Protein AF-A0A955NL96-F1 (afdb_monomer)

Mean predicted aligned error: 12.74 Å

Secondary structure (DSSP, 8-state):
------------------------------------BTTTB---SBTTBSS---------SS---EEEEEE-TTSSEEEEEESSSS-EEEEEETTTTEEEEEEE--TT---EEEEEE-TTS-EEEEEESSSS-EEEEEETTTTEEEEEEEPPTT---EEEEEE-TTSSEEEEEE-SSS--EEEEET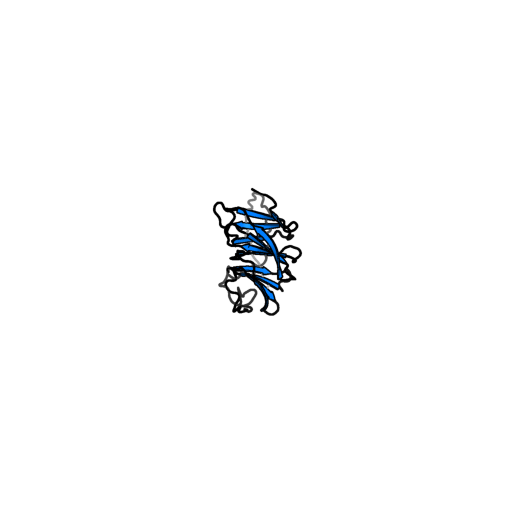TTTEES---

pLDDT: mean 81.43, std 24.71, range [27.77, 98.88]

Radius of gyration: 29.72 Å; Cα contacts (8 Å, |Δi|>4): 397; chains: 1; bounding box: 55×59×107 Å

Sequence (195 aa):
MKRSKEPLNCLLAIKVAVLITLSFHINLAWGQGGNIAGYDFVGTTSYPNDGLVNAGKIELEQDILIACGFTNRAGTLAWYGTNTSPGRIIKVDLSNLQKVETLVLEEGDDFLSAAVIDGDERYGYFGTKTEPGKIIKIDLETMKRVGEITLPEGEGNLETAIVNPNGTTAYFGTYSAPAHIVEIDLMSFSRTRGL

Solvent-accessible surface area (backbone atoms only — not comparable to full-atom values): 11757 Å² total; per-residue (Å²): 134,90,87,87,86,86,88,85,88,82,92,83,86,91,83,88,89,82,91,82,82,90,77,83,82,75,80,76,73,84,61,81,80,70,84,50,78,64,75,85,45,85,62,47,82,53,79,97,51,15,76,80,74,87,90,74,83,70,85,57,94,83,67,58,55,71,59,24,51,47,60,50,96,84,62,45,39,36,42,34,24,12,52,33,84,47,9,35,42,37,35,31,36,57,86,77,56,41,79,74,52,71,37,74,52,56,88,87,48,26,27,21,33,14,34,42,60,38,59,83,68,52,39,36,40,34,20,14,54,33,83,42,11,35,40,40,30,28,34,63,86,79,60,39,84,76,50,72,48,76,46,58,84,64,47,14,25,18,65,37,48,51,56,46,98,74,22,48,38,36,39,34,33,30,69,37,86,70,63,50,76,47,48,30,33,59,82,81,67,41,72,74,65,89,130

Structure (mmCIF, N/CA/C/O backbone):
data_AF-A0A955NL96-F1
#
_entry.id   AF-A0A955NL96-F1
#
loop_
_atom_site.group_PDB
_atom_site.id
_atom_site.type_symbol
_atom_site.label_atom_id
_atom_site.label_alt_id
_atom_site.label_comp_id
_atom_site.label_asym_id
_atom_site.label_entity_id
_atom_site.label_seq_id
_atom_site.pdbx_PDB_ins_code
_atom_site.Cartn_x
_atom_site.Cartn_y
_atom_site.Cartn_z
_atom_site.occupancy
_atom_site.B_iso_or_equiv
_atom_site.auth_seq_id
_atom_site.auth_comp_id
_atom_site.auth_asym_id
_atom_site.auth_atom_id
_atom_site.pdbx_PDB_model_num
ATOM 1 N N . MET A 1 1 ? -11.139 -44.175 -91.483 1.00 39.50 1 MET A N 1
ATOM 2 C CA . MET A 1 1 ? -9.785 -44.229 -90.874 1.00 39.50 1 MET A CA 1
ATOM 3 C C . MET A 1 1 ? -9.408 -42.824 -90.403 1.00 39.50 1 MET A C 1
ATOM 5 O O . MET A 1 1 ? -9.861 -41.882 -91.036 1.00 39.50 1 MET A O 1
ATOM 9 N N . LYS A 1 2 ? -8.592 -42.699 -89.341 1.00 37.72 2 LYS A N 1
ATOM 10 C CA . LYS A 1 2 ? -8.340 -41.492 -88.507 1.00 37.72 2 LYS A CA 1
ATOM 11 C C . LYS A 1 2 ? -9.469 -41.112 -87.528 1.00 37.72 2 LYS A C 1
ATOM 13 O O . LYS A 1 2 ? -10.627 -41.460 -87.726 1.00 37.72 2 LYS A O 1
ATOM 18 N N . ARG A 1 3 ? -9.040 -40.529 -86.398 1.00 33.50 3 ARG A N 1
ATOM 19 C CA . ARG A 1 3 ? -9.757 -40.356 -85.120 1.00 33.50 3 ARG A CA 1
ATOM 20 C C . ARG A 1 3 ? -10.310 -38.935 -84.962 1.00 33.50 3 ARG A C 1
ATOM 22 O O . ARG A 1 3 ? -9.609 -37.992 -85.309 1.00 33.50 3 ARG A O 1
ATOM 29 N N . SER A 1 4 ? -11.397 -38.809 -84.204 1.00 39.12 4 SER A N 1
ATOM 30 C CA . SER A 1 4 ? -11.536 -37.765 -83.179 1.00 39.12 4 SER A CA 1
ATOM 31 C C . SER A 1 4 ? -12.242 -38.350 -81.949 1.00 39.12 4 SER A C 1
ATOM 33 O O . SER A 1 4 ? -13.434 -38.642 -81.985 1.00 39.12 4 SER A O 1
ATOM 35 N N . LYS A 1 5 ? -11.477 -38.562 -80.875 1.00 41.16 5 LYS A N 1
ATOM 36 C CA . LYS A 1 5 ? -11.980 -38.593 -79.492 1.00 41.16 5 LYS A CA 1
ATOM 37 C C . LYS A 1 5 ? -11.754 -37.162 -78.919 1.00 41.16 5 LYS A C 1
ATOM 39 O O . LYS A 1 5 ? -10.957 -36.446 -79.517 1.00 41.16 5 LYS A O 1
ATOM 44 N N . GLU A 1 6 ? -12.369 -36.647 -77.853 1.00 44.62 6 GLU A N 1
ATOM 45 C CA . GLU A 1 6 ? -12.886 -37.248 -76.607 1.00 44.62 6 GLU A CA 1
ATOM 46 C C . GLU A 1 6 ? -14.164 -36.543 -76.073 1.00 44.62 6 GLU A C 1
ATOM 48 O O . GLU A 1 6 ? -14.558 -35.515 -76.623 1.00 44.62 6 GLU A O 1
ATOM 53 N N . PRO A 1 7 ? -14.850 -37.112 -75.055 1.00 52.19 7 PRO A N 1
ATOM 54 C CA . PRO A 1 7 ? -16.143 -36.636 -74.543 1.00 52.19 7 PRO A CA 1
ATOM 55 C C . PRO A 1 7 ? -16.027 -35.859 -73.214 1.00 52.19 7 PRO A C 1
ATOM 57 O O . PRO A 1 7 ? -14.971 -35.874 -72.592 1.00 52.19 7 PRO A O 1
ATOM 60 N N . LEU A 1 8 ? -17.153 -35.346 -72.688 1.00 35.34 8 LEU A N 1
ATOM 61 C CA . LEU A 1 8 ? -17.449 -35.490 -71.251 1.00 35.34 8 LEU A CA 1
ATOM 62 C C . LEU A 1 8 ? -18.965 -35.483 -70.934 1.00 35.34 8 LEU A C 1
ATOM 64 O O . LEU A 1 8 ? -19.666 -34.490 -71.099 1.00 35.34 8 LEU A O 1
ATOM 68 N N . ASN A 1 9 ? -19.433 -36.638 -70.461 1.00 38.59 9 ASN A N 1
ATOM 69 C CA . ASN A 1 9 ? -20.698 -36.901 -69.752 1.00 38.59 9 ASN A CA 1
ATOM 70 C C . ASN A 1 9 ? -20.628 -36.336 -68.303 1.00 38.59 9 ASN A C 1
ATOM 72 O O . ASN A 1 9 ? -19.520 -36.116 -67.826 1.00 38.59 9 ASN A O 1
ATOM 76 N N . CYS A 1 10 ? -21.680 -36.167 -67.483 1.00 28.77 10 CYS A N 1
ATOM 77 C CA . CYS A 1 10 ? -23.154 -36.194 -67.613 1.00 28.77 10 CYS A CA 1
ATOM 78 C C . CYS A 1 10 ? -23.776 -35.568 -66.321 1.00 28.77 10 CYS A C 1
ATOM 80 O O . CYS A 1 10 ? -23.063 -35.297 -65.357 1.00 28.77 10 CYS A O 1
ATOM 82 N N . LEU A 1 11 ? -25.098 -35.349 -66.306 1.00 33.06 11 LEU A N 1
ATOM 83 C CA . LEU A 1 11 ? -25.955 -34.863 -65.204 1.00 33.06 11 LEU A CA 1
ATOM 84 C C . LEU A 1 11 ? -25.785 -35.559 -63.831 1.00 33.06 11 LEU A C 1
ATOM 86 O O . LEU A 1 11 ? -25.773 -36.784 -63.774 1.00 33.06 11 LEU A O 1
ATOM 90 N N . LEU A 1 12 ? -25.906 -34.771 -62.745 1.00 29.17 12 LEU A N 1
ATOM 91 C CA . LEU A 1 12 ? -26.879 -34.933 -61.630 1.00 29.17 12 LEU A CA 1
ATOM 92 C C . LEU A 1 12 ? -26.772 -33.684 -60.708 1.00 29.17 12 LEU A C 1
ATOM 94 O O . LEU A 1 12 ? -25.713 -33.450 -60.144 1.00 29.17 12 LEU A O 1
ATOM 98 N N . ALA A 1 13 ? -27.685 -32.708 -60.642 1.00 30.59 13 ALA A N 1
ATOM 99 C CA . ALA A 1 13 ? -29.134 -32.680 -60.387 1.00 30.59 13 ALA A CA 1
ATOM 100 C C . ALA A 1 13 ? -29.543 -32.755 -58.889 1.00 30.59 13 ALA A C 1
ATOM 102 O O . ALA A 1 13 ? -29.251 -33.723 -58.200 1.00 30.59 13 ALA A O 1
ATOM 103 N N . ILE A 1 14 ? -30.331 -31.747 -58.469 1.00 31.05 14 ILE A N 1
ATOM 104 C CA . ILE A 1 14 ? -31.176 -31.644 -57.253 1.00 31.05 14 ILE A CA 1
ATOM 105 C C . ILE A 1 14 ? -30.484 -31.317 -55.907 1.00 31.05 14 ILE A C 1
ATOM 107 O O . ILE A 1 14 ? -29.958 -32.185 -55.216 1.00 31.05 14 ILE A O 1
ATOM 111 N N . LYS A 1 15 ? -30.698 -30.079 -55.427 1.00 29.81 15 LYS A N 1
ATOM 112 C CA . LYS A 1 15 ? -30.982 -29.793 -54.006 1.00 29.81 15 LYS A CA 1
ATOM 113 C C . LYS A 1 15 ? -32.166 -28.828 -53.897 1.00 29.81 15 LYS A C 1
ATOM 115 O O . LYS A 1 15 ? -32.203 -27.808 -54.576 1.00 29.81 15 LYS A O 1
ATOM 120 N N . VAL A 1 16 ? -33.137 -29.189 -53.059 1.00 27.77 16 VAL A N 1
ATOM 121 C CA . VAL A 1 16 ? -34.347 -28.403 -52.771 1.00 27.77 16 VAL A CA 1
ATOM 122 C C . VAL A 1 16 ? -34.010 -27.278 -51.793 1.00 27.77 16 VAL A C 1
ATOM 124 O O . VAL A 1 16 ? -33.319 -27.513 -50.804 1.00 27.77 16 VAL A O 1
ATOM 127 N N . ALA A 1 17 ? -34.508 -26.068 -52.053 1.00 30.19 17 ALA A N 1
ATOM 128 C CA . ALA A 1 17 ? -34.384 -24.940 -51.136 1.00 30.19 17 ALA A CA 1
ATOM 129 C C . ALA A 1 17 ? -35.555 -24.921 -50.139 1.00 30.19 17 ALA A C 1
ATOM 131 O O . ALA A 1 17 ? -36.716 -24.930 -50.543 1.00 30.19 17 ALA A O 1
ATOM 132 N N . VAL A 1 18 ? -35.243 -24.838 -48.845 1.00 30.92 18 VAL A N 1
ATOM 133 C CA . VAL A 1 18 ? -36.192 -24.484 -47.780 1.00 30.92 18 VAL A CA 1
ATOM 134 C C . VAL A 1 18 ? -35.674 -23.205 -47.131 1.00 30.92 18 VAL A C 1
ATOM 136 O O . VAL A 1 18 ? -34.516 -23.144 -46.726 1.00 30.92 18 VAL A O 1
ATOM 139 N N . LEU A 1 19 ? -36.517 -22.174 -47.083 1.00 33.72 19 LEU A N 1
ATOM 140 C CA . LEU A 1 19 ? -36.145 -20.816 -46.691 1.00 33.72 19 LEU A CA 1
ATOM 141 C C . LEU A 1 19 ? -36.981 -20.381 -45.481 1.00 33.72 19 LEU A C 1
ATOM 143 O O . LEU A 1 19 ? -38.135 -19.996 -45.656 1.00 33.72 19 LEU A O 1
ATOM 147 N N . ILE A 1 20 ? -36.421 -20.432 -44.265 1.00 32.28 20 ILE A N 1
ATOM 148 C CA . ILE A 1 20 ? -37.090 -19.938 -43.047 1.00 32.28 20 ILE A CA 1
ATOM 149 C C . ILE A 1 20 ? -36.115 -19.122 -42.169 1.00 32.28 20 ILE A C 1
ATOM 151 O O . ILE A 1 20 ? -35.234 -19.663 -41.514 1.00 32.28 20 ILE A O 1
ATOM 155 N N . THR A 1 21 ? -36.359 -17.804 -42.188 1.00 34.53 21 THR A N 1
ATOM 156 C CA . THR A 1 21 ? -36.106 -16.746 -41.177 1.00 34.53 21 THR A CA 1
ATOM 157 C C . THR A 1 21 ? -34.700 -16.403 -40.653 1.00 34.53 21 THR A C 1
ATOM 159 O O . THR A 1 21 ? -34.012 -17.212 -40.048 1.00 34.53 21 THR A O 1
ATOM 162 N N . LEU A 1 22 ? -34.407 -15.096 -40.775 1.00 36.12 22 LEU A N 1
ATOM 163 C CA . LEU A 1 22 ? -33.564 -14.210 -39.951 1.00 36.12 22 LEU A CA 1
ATOM 164 C C . LEU A 1 22 ? -32.470 -14.848 -39.075 1.00 36.12 22 LEU A C 1
ATOM 166 O O . LEU A 1 22 ? -32.739 -15.391 -38.006 1.00 36.12 22 LEU A O 1
ATOM 170 N N . SER A 1 23 ? -31.214 -14.568 -39.426 1.00 36.59 23 SER A N 1
ATOM 171 C CA . SER A 1 23 ? -30.071 -14.699 -38.518 1.00 36.59 23 SER A CA 1
ATOM 172 C C . SER A 1 23 ? -29.502 -13.323 -38.172 1.00 36.59 23 SER A C 1
ATOM 174 O O . SER A 1 23 ? -29.094 -12.563 -39.056 1.00 36.59 23 SER A O 1
ATOM 176 N N . PHE A 1 24 ? -29.434 -13.019 -36.872 1.00 31.17 24 PHE A N 1
ATOM 177 C CA . PHE A 1 24 ? -28.559 -11.967 -36.354 1.00 31.17 24 PHE A CA 1
ATOM 178 C C . PHE A 1 24 ? -27.131 -12.240 -36.840 1.00 31.17 24 PHE A C 1
ATOM 180 O O . PHE A 1 24 ? -26.603 -13.330 -36.625 1.00 31.17 24 PHE A O 1
ATOM 187 N N . HIS A 1 25 ? -26.495 -11.254 -37.471 1.00 31.94 25 HIS A N 1
ATOM 188 C CA . HIS A 1 25 ? -25.082 -11.355 -37.825 1.00 31.94 25 HIS A CA 1
ATOM 189 C C . HIS A 1 25 ? -24.226 -11.079 -36.586 1.00 31.94 25 HIS A C 1
ATOM 191 O O . HIS A 1 25 ? -23.713 -9.976 -36.401 1.00 31.94 25 HIS A O 1
ATOM 197 N N . ILE A 1 26 ? -24.036 -12.100 -35.748 1.00 39.62 26 ILE A N 1
ATOM 198 C CA . ILE A 1 26 ? -22.813 -12.165 -34.951 1.00 39.62 26 ILE A CA 1
ATOM 199 C C . ILE A 1 26 ? -21.702 -12.505 -35.943 1.00 39.62 26 ILE A C 1
ATOM 201 O O . ILE A 1 26 ? -21.554 -13.654 -36.357 1.00 39.62 26 ILE A O 1
ATOM 205 N N . ASN A 1 27 ? -20.930 -11.491 -36.335 1.00 32.22 27 ASN A N 1
ATOM 206 C CA . ASN A 1 27 ? -19.651 -11.696 -37.005 1.00 32.22 27 ASN A CA 1
ATOM 207 C C . ASN A 1 27 ? -18.665 -12.300 -35.997 1.00 32.22 27 ASN A C 1
ATOM 209 O O . ASN A 1 27 ? -17.792 -11.613 -35.469 1.00 32.22 27 ASN A O 1
ATOM 213 N N . LEU A 1 28 ? -18.795 -13.606 -35.751 1.00 34.03 28 LEU A N 1
ATOM 214 C CA . LEU A 1 28 ? -17.665 -14.420 -35.332 1.00 34.03 28 LEU A CA 1
ATOM 215 C C . LEU A 1 28 ? -16.683 -14.405 -36.499 1.00 34.03 28 LEU A C 1
ATOM 217 O O . LEU A 1 28 ? -16.795 -15.178 -37.452 1.00 34.03 28 LEU A O 1
ATOM 221 N N . ALA A 1 29 ? -15.752 -13.456 -36.443 1.00 35.78 29 ALA A N 1
ATOM 222 C CA . ALA A 1 29 ? -14.599 -13.461 -37.310 1.00 35.78 29 ALA A CA 1
ATOM 223 C C . ALA A 1 29 ? -13.860 -14.779 -37.061 1.00 35.78 29 ALA A C 1
ATOM 225 O O . ALA A 1 29 ? -13.263 -14.967 -36.002 1.00 35.78 29 ALA A O 1
ATOM 226 N N . TRP A 1 30 ? -13.882 -15.674 -38.050 1.00 36.09 30 TRP A N 1
ATOM 227 C CA . TRP A 1 30 ? -12.990 -16.830 -38.115 1.00 36.09 30 TRP A CA 1
ATOM 228 C C . TRP A 1 30 ? -11.568 -16.349 -38.439 1.00 36.09 30 TRP A C 1
ATOM 230 O O . TRP A 1 30 ? -10.975 -16.703 -39.458 1.00 36.09 30 TRP A O 1
ATOM 240 N N . GLY A 1 31 ? -11.025 -15.502 -37.562 1.00 42.69 31 GLY A N 1
ATOM 241 C CA . GLY A 1 31 ? -9.589 -15.382 -37.412 1.00 42.69 31 GLY A CA 1
ATOM 242 C C . GLY A 1 31 ? -9.057 -16.756 -37.026 1.00 42.69 31 GLY A C 1
ATOM 243 O O . GLY A 1 31 ? -9.689 -17.474 -36.250 1.00 42.69 31 GLY A O 1
ATOM 244 N N . GLN A 1 32 ? -7.922 -17.137 -37.607 1.00 44.47 32 GLN A N 1
ATOM 245 C CA . GLN A 1 32 ? -7.197 -18.334 -37.192 1.00 44.47 32 GLN A CA 1
ATOM 246 C C . GLN A 1 32 ? -7.033 -18.280 -35.670 1.00 44.47 32 GLN A C 1
ATOM 248 O O . GLN A 1 32 ? -6.452 -17.320 -35.161 1.00 44.47 32 GLN A O 1
ATOM 253 N N . GLY A 1 33 ? -7.582 -19.268 -34.958 1.00 44.94 33 GLY A N 1
ATOM 254 C CA . GLY A 1 33 ? -7.430 -19.366 -33.513 1.00 44.94 33 GLY A CA 1
ATOM 255 C C . GLY A 1 33 ? -5.951 -19.521 -33.197 1.00 44.94 33 GLY A C 1
ATOM 256 O O . GLY A 1 33 ? -5.386 -20.589 -33.413 1.00 44.94 33 GLY A O 1
ATOM 257 N N . GLY A 1 34 ? -5.309 -18.439 -32.756 1.00 51.88 34 GLY A N 1
ATOM 258 C CA . GLY A 1 34 ? -3.948 -18.509 -32.248 1.00 51.88 34 GLY A CA 1
ATOM 259 C C . GLY A 1 34 ? -3.952 -19.406 -31.018 1.00 51.88 34 GLY A C 1
ATOM 260 O O . GLY A 1 34 ? -4.779 -19.197 -30.134 1.00 51.88 34 GLY A O 1
ATOM 261 N N . ASN A 1 35 ? -3.064 -20.402 -30.992 1.00 54.19 35 ASN A N 1
ATOM 262 C CA . ASN A 1 35 ? -3.001 -21.390 -29.915 1.00 54.19 35 ASN A CA 1
ATOM 263 C C . ASN A 1 35 ? -2.975 -20.690 -28.548 1.00 54.19 35 ASN A C 1
ATOM 265 O O . ASN A 1 35 ? -2.055 -19.917 -28.267 1.00 54.19 35 ASN A O 1
ATOM 269 N N . ILE A 1 36 ? -3.960 -20.972 -27.696 1.00 58.66 36 ILE A N 1
ATOM 270 C CA . ILE A 1 36 ? -3.984 -20.452 -26.329 1.00 58.66 36 ILE A CA 1
ATOM 271 C C . ILE A 1 36 ? -3.240 -21.457 -25.450 1.00 58.66 36 ILE A C 1
ATOM 273 O O . ILE A 1 36 ? -3.688 -22.592 -25.258 1.00 58.66 36 ILE A O 1
ATOM 277 N N . ALA A 1 37 ? -2.087 -21.048 -24.915 1.00 53.44 37 ALA A N 1
ATOM 278 C CA . ALA A 1 37 ? -1.308 -21.875 -23.999 1.00 53.44 37 ALA A CA 1
ATOM 279 C C . ALA A 1 37 ? -2.171 -22.289 -22.790 1.00 53.44 37 ALA A C 1
ATOM 281 O O . ALA A 1 37 ? -2.757 -21.442 -22.119 1.00 53.44 37 ALA A O 1
ATOM 282 N N . GLY A 1 38 ? -2.263 -23.597 -22.528 1.00 54.25 38 GLY A N 1
ATOM 283 C CA . GLY A 1 38 ? -3.097 -24.162 -21.463 1.00 54.25 38 GLY A CA 1
ATOM 284 C C . GLY A 1 38 ? -4.540 -24.515 -21.853 1.00 54.25 38 GLY A C 1
ATOM 285 O O . GLY A 1 38 ? -5.206 -25.163 -21.050 1.00 54.25 38 GLY A O 1
ATOM 286 N N . TYR A 1 39 ? -5.020 -24.154 -23.052 1.00 51.41 39 TYR A N 1
ATOM 287 C CA . TYR A 1 39 ? -6.327 -24.600 -23.567 1.00 51.41 39 TYR A CA 1
ATOM 288 C C . TYR A 1 39 ? -6.184 -25.791 -24.528 1.00 51.41 39 TYR A C 1
ATOM 290 O O . TYR A 1 39 ? -6.743 -26.854 -24.269 1.00 51.41 39 TYR A O 1
ATOM 298 N N . ASP A 1 40 ? -5.381 -25.645 -25.590 1.00 51.25 40 ASP A N 1
ATOM 299 C CA . ASP A 1 40 ? -5.234 -26.673 -26.640 1.00 51.25 40 ASP A CA 1
ATOM 300 C C . ASP A 1 40 ? -4.027 -27.610 -26.434 1.00 51.25 40 ASP A C 1
ATOM 302 O O . ASP A 1 40 ? -3.990 -28.718 -26.969 1.00 51.25 40 ASP A O 1
ATOM 306 N N . PHE A 1 41 ? -3.030 -27.178 -25.656 1.00 58.78 41 PHE A N 1
ATOM 307 C CA . PHE A 1 41 ? -1.816 -27.938 -25.332 1.00 58.78 41 PHE A CA 1
ATOM 308 C C . PHE A 1 41 ? -1.371 -27.678 -23.889 1.00 58.78 41 PHE A C 1
ATOM 310 O O . PHE A 1 41 ? -1.586 -26.592 -23.341 1.00 58.78 41 PHE A O 1
ATOM 317 N N . VAL A 1 42 ? -0.672 -28.657 -23.300 1.00 59.25 42 VAL A N 1
ATOM 318 C CA . VAL A 1 42 ? 0.103 -28.458 -22.064 1.00 59.25 42 VAL A CA 1
ATOM 319 C C . VAL A 1 42 ? 1.120 -27.341 -22.313 1.00 59.25 42 VAL A C 1
ATOM 321 O O . VAL A 1 42 ? 1.903 -27.425 -23.259 1.00 59.25 42 VAL A O 1
ATOM 324 N N . GLY A 1 43 ? 1.086 -26.291 -21.487 1.00 55.22 43 GLY A N 1
ATOM 325 C CA . GLY A 1 43 ? 1.986 -25.145 -21.621 1.00 55.22 43 GLY A CA 1
ATOM 326 C C . GLY A 1 43 ? 3.460 -25.555 -21.541 1.00 55.22 43 GLY A C 1
ATOM 327 O O . GLY A 1 43 ? 3.829 -26.408 -20.733 1.00 55.22 43 GLY A O 1
ATOM 328 N N . THR A 1 44 ? 4.294 -24.955 -22.389 1.00 58.06 44 THR A N 1
ATOM 329 C CA . THR A 1 44 ? 5.757 -25.129 -22.388 1.00 58.06 44 THR A CA 1
ATOM 330 C C . THR A 1 44 ? 6.429 -23.883 -21.817 1.00 58.06 44 THR A C 1
ATOM 332 O O . THR A 1 44 ? 5.733 -22.939 -21.464 1.00 58.06 44 THR A O 1
ATOM 335 N N . THR A 1 45 ? 7.765 -23.870 -21.770 1.00 56.81 45 THR A N 1
ATOM 336 C CA . THR A 1 45 ? 8.567 -22.693 -21.418 1.00 56.81 45 THR A CA 1
ATOM 337 C C . THR A 1 45 ? 9.326 -22.070 -22.637 1.00 56.81 45 THR A C 1
ATOM 339 O O . THR A 1 45 ? 10.537 -22.281 -22.755 1.00 56.81 45 THR A O 1
ATOM 342 N N . SER A 1 46 ? 8.665 -21.348 -23.585 1.00 55.34 46 SER A N 1
ATOM 343 C CA . SER A 1 46 ? 9.260 -20.297 -24.482 1.00 55.34 46 SER A CA 1
ATOM 344 C C . SER A 1 46 ? 8.313 -19.132 -24.963 1.00 55.34 46 SER A C 1
ATOM 346 O O . SER A 1 46 ? 7.476 -19.328 -25.845 1.00 55.34 46 SER A O 1
ATOM 348 N N . TYR A 1 47 ? 8.465 -17.889 -24.467 1.00 52.16 47 TYR A N 1
ATOM 349 C CA . TYR A 1 47 ? 7.483 -16.761 -24.505 1.00 52.16 47 TYR A CA 1
ATOM 350 C C . TYR A 1 47 ? 7.070 -16.200 -25.884 1.00 52.16 47 TYR A C 1
ATOM 352 O O . TYR A 1 47 ? 7.904 -16.140 -26.788 1.00 52.16 47 TYR A O 1
ATOM 360 N N . PRO A 1 48 ? 5.807 -15.722 -26.073 1.00 52.62 48 PRO A N 1
ATOM 361 C CA . PRO A 1 48 ? 4.612 -15.784 -25.197 1.00 52.62 48 PRO A CA 1
ATOM 362 C C . PRO A 1 48 ? 3.993 -17.183 -25.051 1.00 52.62 48 PRO A C 1
ATOM 364 O O . PRO A 1 48 ? 2.965 -17.350 -24.403 1.00 52.62 48 PRO A O 1
ATOM 367 N N . ASN A 1 49 ? 4.654 -18.203 -25.592 1.00 54.53 49 ASN A N 1
ATOM 368 C CA . ASN A 1 49 ? 4.346 -19.610 -25.370 1.00 54.53 49 ASN A CA 1
ATOM 369 C C . ASN A 1 49 ? 5.230 -20.184 -24.222 1.00 54.53 49 ASN A C 1
ATOM 371 O O . ASN A 1 49 ? 5.739 -21.293 -24.335 1.00 54.53 49 ASN A O 1
ATOM 375 N N . ASP A 1 50 ? 5.467 -19.401 -23.147 1.00 54.97 50 ASP A N 1
ATOM 376 C CA . ASP A 1 50 ? 6.327 -19.752 -21.977 1.00 54.97 50 ASP A CA 1
ATOM 377 C C . ASP A 1 50 ? 5.576 -20.215 -20.740 1.00 54.97 50 ASP A C 1
ATOM 379 O O . ASP A 1 50 ? 6.162 -20.692 -19.766 1.00 54.97 50 ASP A O 1
ATOM 383 N N . GLY A 1 51 ? 4.284 -19.920 -20.709 1.00 62.06 51 GLY A N 1
ATOM 384 C CA . GLY A 1 51 ? 3.681 -19.652 -19.420 1.00 62.06 51 GLY A CA 1
ATOM 385 C C . GLY A 1 51 ? 4.533 -18.628 -18.660 1.00 62.06 51 GLY A C 1
ATOM 386 O O . GLY A 1 51 ? 4.784 -17.525 -19.149 1.00 62.06 51 GLY A O 1
ATOM 387 N N . LEU A 1 52 ? 4.981 -19.013 -17.469 1.00 67.75 52 LEU A N 1
ATOM 388 C CA . LEU A 1 52 ? 5.670 -18.142 -16.530 1.00 67.75 52 LEU A CA 1
ATOM 389 C C . LEU A 1 52 ? 7.135 -18.565 -16.352 1.00 67.75 52 LEU A C 1
ATOM 391 O O . LEU A 1 52 ? 7.424 -19.536 -15.652 1.00 67.75 52 LEU A O 1
ATOM 395 N N . VAL A 1 53 ? 8.063 -17.793 -16.920 1.00 68.75 53 VAL A N 1
ATOM 396 C CA . VAL A 1 53 ? 9.497 -17.896 -16.600 1.00 68.75 53 VAL A CA 1
ATOM 397 C C . VAL A 1 53 ? 9.860 -17.059 -15.387 1.00 68.75 53 VAL A C 1
ATOM 399 O O . VAL A 1 53 ? 9.379 -15.941 -15.207 1.00 68.75 53 VAL A O 1
ATOM 402 N N . ASN A 1 54 ? 10.778 -17.579 -14.572 1.00 75.06 54 ASN A N 1
ATOM 403 C CA . ASN A 1 54 ? 11.437 -16.779 -13.551 1.00 75.06 54 ASN A CA 1
ATOM 404 C C . ASN A 1 54 ? 12.436 -15.831 -14.237 1.00 75.06 54 ASN A C 1
ATOM 406 O O . ASN A 1 54 ? 13.527 -16.244 -14.622 1.00 75.06 54 ASN A O 1
ATOM 410 N N . ALA A 1 55 ? 12.038 -14.569 -14.402 1.00 81.31 55 ALA A N 1
ATOM 411 C CA . ALA A 1 55 ? 12.857 -13.521 -15.014 1.00 81.31 55 ALA A CA 1
ATOM 412 C C . ALA A 1 55 ? 13.928 -12.935 -14.066 1.00 81.31 55 ALA A C 1
ATOM 414 O O . ALA A 1 55 ? 14.704 -12.072 -14.473 1.00 81.31 55 ALA A O 1
ATOM 415 N N . GLY A 1 56 ? 13.970 -13.380 -12.808 1.00 85.62 56 GLY A N 1
ATOM 416 C CA . GLY A 1 56 ? 14.859 -12.877 -11.767 1.00 85.62 56 GLY A CA 1
ATOM 417 C C . GLY A 1 56 ? 14.193 -12.872 -10.390 1.00 85.62 56 GLY A C 1
ATOM 418 O O . GLY A 1 56 ? 12.975 -12.999 -10.256 1.00 85.62 56 GLY A O 1
ATOM 419 N N . LYS A 1 57 ? 15.008 -12.699 -9.348 1.00 90.06 57 LYS A N 1
ATOM 420 C CA . LYS A 1 57 ? 14.557 -12.459 -7.973 1.00 90.06 57 LYS A CA 1
ATOM 421 C C . LYS A 1 57 ? 15.518 -11.517 -7.254 1.00 90.06 57 LYS A C 1
ATOM 423 O O . LYS A 1 57 ? 16.707 -11.496 -7.562 1.00 90.06 57 LYS A O 1
ATOM 428 N N . ILE A 1 58 ? 14.998 -10.817 -6.254 1.00 92.94 58 ILE A N 1
ATOM 429 C CA . ILE A 1 58 ? 15.768 -10.152 -5.202 1.00 92.94 58 ILE A CA 1
ATOM 430 C C . ILE A 1 58 ? 15.515 -10.898 -3.887 1.00 92.94 58 ILE A C 1
ATOM 432 O O . ILE A 1 58 ? 14.396 -11.343 -3.634 1.00 92.94 58 ILE A O 1
ATOM 436 N N . GLU A 1 59 ? 16.544 -11.053 -3.056 1.00 92.00 59 GLU A N 1
ATOM 437 C CA . GLU A 1 59 ? 16.402 -11.563 -1.690 1.00 92.00 59 GLU A CA 1
ATOM 438 C C . GLU A 1 59 ? 16.476 -10.392 -0.708 1.00 92.00 59 GLU A C 1
ATOM 440 O O . GLU A 1 59 ? 17.396 -9.578 -0.761 1.00 92.00 59 GLU A O 1
ATOM 445 N N . LEU A 1 60 ? 15.475 -10.284 0.166 1.00 90.88 60 LEU A N 1
ATOM 446 C CA . LEU A 1 60 ? 15.352 -9.204 1.140 1.00 90.88 60 LEU A CA 1
ATOM 447 C C . LEU A 1 60 ? 15.579 -9.757 2.546 1.00 90.88 60 LEU A C 1
ATOM 449 O O . LEU A 1 60 ? 14.632 -10.106 3.244 1.00 90.88 60 LEU A O 1
ATOM 453 N N . GLU A 1 61 ? 16.845 -9.844 2.957 1.00 82.88 61 GLU A N 1
ATOM 454 C CA . GLU A 1 61 ? 17.264 -10.510 4.204 1.00 82.88 61 GLU A CA 1
ATOM 455 C C . GLU A 1 61 ? 16.509 -10.035 5.456 1.00 82.88 61 GLU A C 1
ATOM 457 O O . GLU A 1 61 ? 16.244 -10.819 6.364 1.00 82.88 61 GLU A O 1
ATOM 462 N N . GLN A 1 62 ? 16.174 -8.743 5.510 1.00 81.31 62 GLN A N 1
ATOM 463 C CA . GLN A 1 62 ? 15.527 -8.120 6.664 1.00 81.31 62 GLN A CA 1
ATOM 464 C C . GLN A 1 62 ? 14.043 -7.819 6.432 1.00 81.31 62 GLN A C 1
ATOM 466 O O . GLN A 1 62 ? 13.309 -7.672 7.408 1.00 81.31 62 GLN A O 1
ATOM 471 N N . ASP A 1 63 ? 13.589 -7.667 5.186 1.00 87.06 63 ASP A N 1
ATOM 472 C CA . ASP A 1 63 ? 12.221 -7.250 4.849 1.00 87.06 63 ASP A CA 1
ATOM 473 C C . ASP A 1 63 ? 11.336 -8.478 4.575 1.00 87.06 63 ASP A C 1
ATOM 475 O O . ASP A 1 63 ? 11.028 -8.830 3.437 1.00 87.06 63 ASP A O 1
ATOM 479 N N . ILE A 1 64 ? 10.968 -9.167 5.656 1.00 90.25 64 ILE A N 1
ATOM 480 C CA . ILE A 1 64 ? 10.190 -10.410 5.611 1.00 90.25 64 ILE A CA 1
ATOM 481 C C . ILE A 1 64 ? 8.684 -10.171 5.410 1.00 90.25 64 ILE A C 1
ATOM 483 O O . ILE A 1 64 ? 8.166 -9.093 5.691 1.00 90.25 64 ILE A O 1
ATOM 487 N N . LEU A 1 65 ? 7.971 -11.229 5.005 1.00 94.88 65 LEU A N 1
ATOM 488 C CA . LEU A 1 65 ? 6.502 -11.283 4.942 1.00 94.88 65 LEU A CA 1
ATOM 489 C C . LEU A 1 65 ? 5.862 -10.213 4.035 1.00 94.88 65 LEU A C 1
ATOM 491 O O . LEU A 1 65 ? 4.845 -9.625 4.394 1.00 94.88 65 LEU A O 1
ATOM 495 N N . ILE A 1 66 ? 6.426 -9.973 2.846 1.00 96.19 66 ILE A N 1
ATOM 496 C CA . ILE A 1 66 ? 5.760 -9.188 1.792 1.00 96.19 66 ILE A CA 1
ATOM 497 C C . ILE A 1 66 ? 4.373 -9.783 1.510 1.00 96.19 66 ILE A C 1
ATOM 499 O O . ILE A 1 66 ? 4.263 -10.978 1.235 1.00 96.19 66 ILE A O 1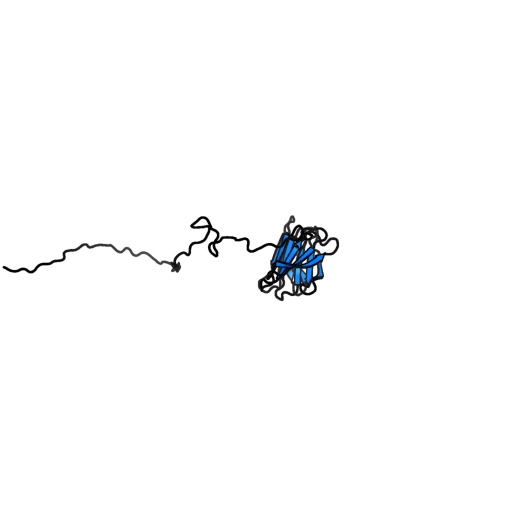
ATOM 503 N N . ALA A 1 67 ? 3.336 -8.949 1.570 1.00 97.44 67 ALA A N 1
ATOM 504 C CA . ALA A 1 67 ? 1.942 -9.377 1.438 1.00 97.44 67 ALA A CA 1
ATOM 505 C C . ALA A 1 67 ? 1.152 -8.587 0.384 1.00 97.44 67 ALA A C 1
ATOM 507 O O . ALA A 1 67 ? 0.278 -9.149 -0.270 1.00 97.44 67 ALA A O 1
ATOM 508 N N . CYS A 1 68 ? 1.479 -7.312 0.175 1.00 98.25 68 CYS A N 1
ATOM 509 C CA . CYS A 1 68 ? 0.823 -6.451 -0.808 1.00 98.25 68 CYS A CA 1
ATOM 510 C C . CYS A 1 68 ? 1.839 -5.573 -1.543 1.00 98.25 68 CYS A C 1
ATOM 512 O O . CYS A 1 68 ? 2.982 -5.431 -1.106 1.00 98.25 68 CYS A O 1
ATOM 514 N N . GLY A 1 69 ? 1.432 -4.968 -2.657 1.00 98.12 69 GLY A N 1
ATOM 515 C CA . GLY A 1 69 ? 2.248 -3.984 -3.358 1.00 98.12 69 GLY A CA 1
ATOM 516 C C . GLY A 1 69 ? 1.651 -3.524 -4.682 1.00 98.12 69 GLY A C 1
ATOM 517 O O . GLY A 1 69 ? 0.678 -4.095 -5.171 1.00 98.12 69 GLY A O 1
ATOM 518 N N . PHE A 1 70 ? 2.257 -2.491 -5.255 1.00 98.56 70 PHE A N 1
ATOM 519 C CA . PHE A 1 70 ? 1.911 -1.922 -6.559 1.00 98.56 70 PHE A CA 1
ATOM 520 C C . PHE A 1 70 ? 3.170 -1.431 -7.281 1.00 98.56 70 PHE A C 1
ATOM 522 O O . PHE A 1 70 ? 4.220 -1.233 -6.664 1.00 98.56 70 PHE A O 1
ATOM 529 N N . THR A 1 71 ? 3.054 -1.193 -8.586 1.00 98.38 71 THR A N 1
ATOM 530 C CA . THR A 1 71 ? 4.076 -0.508 -9.389 1.00 98.38 71 THR A CA 1
ATOM 531 C C . THR A 1 71 ? 3.609 0.887 -9.787 1.00 98.38 71 THR A C 1
ATOM 533 O O . THR A 1 71 ? 2.412 1.171 -9.782 1.00 98.38 71 THR A O 1
ATOM 536 N N . ASN A 1 72 ? 4.541 1.741 -10.209 1.00 97.44 72 ASN A N 1
ATOM 537 C CA . ASN A 1 72 ? 4.179 2.886 -11.046 1.00 97.44 72 ASN A CA 1
ATOM 538 C C . ASN A 1 72 ? 3.746 2.420 -12.455 1.00 97.44 72 ASN A C 1
ATOM 540 O O . ASN A 1 72 ? 4.002 1.285 -12.870 1.00 97.44 72 ASN A O 1
ATOM 544 N N . ARG A 1 73 ? 3.124 3.317 -13.221 1.00 95.94 73 ARG A N 1
ATOM 545 C CA . ARG A 1 73 ? 2.634 3.131 -14.599 1.00 95.94 73 ARG A CA 1
ATOM 546 C C . ARG A 1 73 ? 3.747 2.845 -15.599 1.00 95.94 73 ARG A C 1
ATOM 548 O O . ARG A 1 73 ? 3.498 2.210 -16.618 1.00 95.94 73 ARG A O 1
ATOM 555 N N . ALA A 1 74 ? 4.968 3.293 -15.310 1.00 96.50 74 ALA A N 1
ATOM 556 C CA . ALA A 1 74 ? 6.152 2.944 -16.091 1.00 96.50 74 ALA A CA 1
ATOM 557 C C . ALA A 1 74 ? 6.649 1.506 -15.833 1.00 96.50 74 ALA A C 1
ATOM 559 O O . ALA A 1 74 ? 7.455 1.005 -16.614 1.00 96.50 74 ALA A O 1
ATOM 560 N N . GLY A 1 75 ? 6.206 0.849 -14.753 1.00 95.50 75 GLY A N 1
ATOM 561 C CA . GLY A 1 75 ? 6.675 -0.482 -14.354 1.00 95.50 75 GLY A CA 1
ATOM 562 C C . GLY A 1 75 ? 8.146 -0.522 -13.923 1.00 95.50 75 GLY A C 1
ATOM 563 O O . GLY A 1 75 ? 8.761 -1.583 -13.953 1.00 95.50 75 GLY A O 1
ATOM 564 N N . THR A 1 76 ? 8.727 0.624 -13.557 1.00 97.00 76 THR A N 1
ATOM 565 C CA . THR A 1 76 ? 10.148 0.764 -13.192 1.00 97.00 76 THR A CA 1
ATOM 566 C C . THR A 1 76 ? 10.383 0.774 -11.687 1.00 97.00 76 THR A C 1
ATOM 568 O O . THR A 1 76 ? 11.472 0.426 -11.241 1.00 97.00 76 THR A O 1
ATOM 571 N N . LEU A 1 77 ? 9.373 1.147 -10.902 1.00 98.12 77 LEU A N 1
ATOM 572 C CA . LEU A 1 77 ? 9.415 1.154 -9.444 1.00 98.12 77 LEU A CA 1
ATOM 573 C C . LEU A 1 77 ? 8.249 0.342 -8.890 1.00 98.12 77 LEU A C 1
ATOM 575 O O . LEU A 1 77 ? 7.134 0.413 -9.413 1.00 98.12 77 LEU A O 1
ATOM 579 N N . ALA A 1 78 ? 8.510 -0.382 -7.806 1.00 98.25 78 ALA A N 1
ATOM 580 C CA . ALA A 1 78 ? 7.500 -1.061 -7.008 1.00 98.25 78 ALA A CA 1
ATOM 581 C C . ALA A 1 78 ? 7.592 -0.663 -5.536 1.00 98.25 78 ALA A C 1
ATOM 583 O O . ALA A 1 78 ? 8.684 -0.423 -5.015 1.00 98.25 78 ALA A O 1
ATOM 584 N N . TRP A 1 79 ? 6.444 -0.668 -4.865 1.00 98.69 79 TRP A N 1
ATOM 585 C CA . TRP A 1 79 ? 6.334 -0.518 -3.420 1.00 98.69 79 TRP A CA 1
ATOM 586 C C . TRP A 1 79 ? 5.606 -1.729 -2.852 1.00 98.69 79 TRP A C 1
ATOM 588 O O . TRP A 1 79 ? 4.511 -2.057 -3.305 1.00 98.69 79 TRP A O 1
ATOM 598 N N . TYR A 1 80 ? 6.212 -2.379 -1.861 1.00 98.56 80 TYR A N 1
ATOM 599 C CA . TYR A 1 80 ? 5.693 -3.590 -1.228 1.00 98.56 80 TYR A CA 1
ATOM 600 C C . TYR A 1 80 ? 5.459 -3.375 0.264 1.00 98.56 80 TYR A C 1
ATOM 602 O O . TYR A 1 80 ? 6.356 -2.904 0.959 1.00 98.56 80 TYR A O 1
ATOM 610 N N . GLY A 1 81 ? 4.278 -3.745 0.756 1.00 98.44 81 GLY A N 1
ATOM 611 C CA . GLY A 1 81 ? 3.927 -3.724 2.174 1.00 98.44 81 GLY A CA 1
ATOM 612 C C . GLY A 1 81 ? 4.187 -5.073 2.848 1.00 98.44 81 GLY A C 1
ATOM 613 O O . GLY A 1 81 ? 3.899 -6.128 2.270 1.00 98.44 81 GLY A O 1
ATOM 614 N N . THR A 1 82 ? 4.716 -5.049 4.073 1.00 98.50 82 THR A N 1
ATOM 615 C CA . THR A 1 82 ? 4.965 -6.254 4.878 1.00 98.50 82 THR A CA 1
ATOM 616 C C . THR A 1 82 ? 3.865 -6.528 5.901 1.00 98.50 82 THR A C 1
ATOM 618 O O . THR A 1 82 ? 3.392 -5.638 6.614 1.00 98.50 82 THR A O 1
ATOM 621 N N . ASN A 1 83 ? 3.532 -7.807 6.051 1.00 97.31 83 ASN A N 1
ATOM 622 C CA . ASN A 1 83 ? 2.689 -8.330 7.114 1.00 97.31 83 ASN A CA 1
ATOM 623 C C . ASN A 1 83 ? 3.516 -8.526 8.403 1.00 97.31 83 ASN A C 1
ATOM 625 O O . ASN A 1 83 ? 3.779 -9.645 8.843 1.00 97.31 83 ASN A O 1
ATOM 629 N N . THR A 1 84 ? 3.997 -7.415 8.963 1.00 97.81 84 THR A N 1
ATOM 630 C CA . THR A 1 84 ? 4.800 -7.352 10.198 1.00 97.81 84 THR A CA 1
ATOM 631 C C . THR A 1 84 ? 4.221 -6.326 11.172 1.00 97.81 84 THR A C 1
ATOM 633 O O . THR A 1 84 ? 3.371 -5.529 10.786 1.00 97.81 84 THR A O 1
ATOM 636 N N . SER A 1 85 ? 4.698 -6.322 12.420 1.00 96.81 85 SER A N 1
ATOM 637 C CA . SER A 1 85 ? 4.393 -5.281 13.409 1.00 96.81 85 SER A CA 1
ATOM 638 C C . SER A 1 85 ? 5.696 -4.665 13.947 1.00 96.81 85 SER A C 1
ATOM 640 O O . SER A 1 85 ? 6.502 -5.403 14.525 1.00 96.81 85 SER A O 1
ATOM 642 N N . PRO A 1 86 ? 5.958 -3.358 13.730 1.00 96.94 86 PRO A N 1
ATOM 643 C CA . PRO A 1 86 ? 5.269 -2.464 12.791 1.00 96.94 86 PRO A CA 1
ATOM 644 C C . PRO A 1 86 ? 5.284 -2.958 11.337 1.00 96.94 86 PRO A C 1
ATOM 646 O O . PRO A 1 86 ? 6.147 -3.751 10.930 1.00 96.94 86 PRO A O 1
ATOM 649 N N . GLY A 1 87 ? 4.342 -2.471 10.531 1.00 97.88 87 GLY A N 1
ATOM 650 C CA . GLY A 1 87 ? 4.360 -2.638 9.080 1.00 97.88 87 GLY A CA 1
ATOM 651 C C . GLY A 1 87 ? 5.548 -1.912 8.444 1.00 97.88 87 GLY A C 1
ATOM 652 O O . GLY A 1 87 ? 6.113 -0.968 9.005 1.00 97.88 87 GLY A O 1
ATOM 653 N N . ARG A 1 88 ? 5.974 -2.359 7.261 1.00 98.38 88 ARG A N 1
ATOM 654 C CA . ARG A 1 88 ? 7.088 -1.755 6.513 1.00 98.38 88 ARG A CA 1
ATOM 655 C C . ARG A 1 88 ? 6.722 -1.635 5.048 1.00 98.38 88 ARG A C 1
ATOM 657 O O . ARG A 1 88 ? 6.024 -2.494 4.515 1.00 98.38 88 ARG A O 1
ATOM 664 N N . ILE A 1 89 ? 7.225 -0.590 4.400 1.00 98.56 89 ILE A N 1
ATOM 665 C CA . ILE A 1 89 ? 7.035 -0.356 2.970 1.00 98.56 89 ILE A CA 1
ATOM 666 C C . ILE A 1 89 ? 8.401 -0.319 2.294 1.00 98.56 89 ILE A C 1
ATOM 668 O O . ILE A 1 89 ? 9.260 0.496 2.632 1.00 98.56 89 ILE A O 1
ATOM 672 N N . ILE A 1 90 ? 8.601 -1.228 1.349 1.00 98.56 90 ILE A N 1
ATOM 673 C CA . ILE A 1 90 ? 9.866 -1.477 0.660 1.00 98.56 90 ILE A CA 1
ATOM 674 C C . ILE A 1 90 ? 9.759 -0.909 -0.750 1.00 98.56 90 ILE A C 1
ATOM 676 O O . ILE A 1 90 ? 8.887 -1.331 -1.507 1.00 98.56 90 ILE A O 1
ATOM 680 N N . LYS A 1 91 ? 10.657 0.000 -1.123 1.00 98.38 91 LYS A N 1
ATOM 681 C CA . LYS A 1 91 ? 10.756 0.546 -2.481 1.00 98.38 91 LYS A CA 1
ATOM 682 C C . LYS A 1 91 ? 11.819 -0.221 -3.259 1.00 98.38 91 LYS A C 1
ATOM 684 O O . LYS A 1 91 ? 12.947 -0.378 -2.786 1.00 98.38 91 LYS A O 1
ATOM 689 N N . VAL A 1 92 ? 11.464 -0.701 -4.444 1.00 98.31 92 VAL A N 1
ATOM 690 C CA . VAL A 1 92 ? 12.305 -1.557 -5.291 1.00 98.31 92 VAL A CA 1
ATOM 691 C C . VAL A 1 92 ? 12.402 -0.951 -6.686 1.00 98.31 92 VAL A C 1
ATOM 693 O O . VAL A 1 92 ? 11.387 -0.600 -7.285 1.00 98.31 92 VAL A O 1
ATOM 696 N N . ASP A 1 93 ? 13.624 -0.856 -7.201 1.00 97.62 93 ASP A N 1
ATOM 697 C CA . ASP A 1 93 ? 13.909 -0.562 -8.601 1.00 97.62 93 ASP A CA 1
ATOM 698 C C . ASP A 1 93 ? 13.803 -1.865 -9.401 1.00 97.62 93 ASP A C 1
ATOM 700 O O . ASP A 1 93 ? 14.556 -2.821 -9.196 1.00 97.62 93 ASP A O 1
ATOM 704 N N . LEU A 1 94 ? 12.816 -1.920 -10.292 1.00 96.44 94 LEU A N 1
ATOM 705 C CA . LEU A 1 94 ? 12.536 -3.088 -11.120 1.00 96.44 94 LEU A CA 1
ATOM 706 C C . LEU A 1 94 ? 13.456 -3.177 -12.344 1.00 96.44 94 LEU A C 1
ATOM 708 O O . LEU A 1 94 ? 13.554 -4.247 -12.941 1.00 96.44 94 LEU A O 1
ATOM 712 N N . SER A 1 95 ? 14.163 -2.100 -12.709 1.00 93.75 95 SER A N 1
ATOM 713 C CA . SER A 1 95 ? 15.081 -2.097 -13.858 1.00 93.75 95 SER A CA 1
ATOM 714 C C . SER A 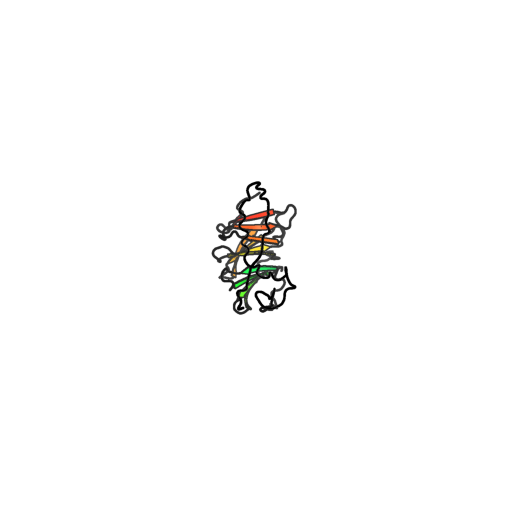1 95 ? 16.348 -2.927 -13.618 1.00 93.75 95 SER A C 1
ATOM 716 O O . SER A 1 95 ? 16.964 -3.414 -14.566 1.00 93.75 95 SER A O 1
ATOM 718 N N . ASN A 1 96 ? 16.722 -3.108 -12.349 1.00 93.69 96 ASN A N 1
ATOM 719 C CA . ASN A 1 96 ? 17.919 -3.825 -11.897 1.00 93.69 96 ASN A CA 1
ATOM 720 C C . ASN A 1 96 ? 17.645 -4.798 -10.727 1.00 93.69 96 ASN A C 1
ATOM 722 O O . ASN A 1 96 ? 18.583 -5.410 -10.210 1.00 93.69 96 ASN A O 1
ATOM 726 N N . LEU A 1 97 ? 16.376 -4.943 -10.318 1.00 95.25 97 LEU A N 1
ATOM 727 C CA . LEU A 1 97 ? 15.927 -5.723 -9.159 1.00 95.25 97 LEU A CA 1
ATOM 728 C C . LEU A 1 97 ? 16.740 -5.413 -7.891 1.00 95.25 97 LEU A C 1
ATOM 730 O O . LEU A 1 97 ? 17.256 -6.323 -7.241 1.00 95.25 97 LEU A O 1
ATOM 734 N N . GLN A 1 98 ? 16.868 -4.129 -7.544 1.00 96.00 98 GLN A N 1
ATOM 735 C CA . GLN A 1 98 ? 17.523 -3.666 -6.316 1.00 96.00 98 GLN A CA 1
ATOM 736 C C . GLN A 1 98 ? 16.529 -3.013 -5.355 1.00 96.00 98 GLN A C 1
ATOM 738 O O . GLN A 1 98 ? 15.632 -2.271 -5.756 1.00 96.00 98 GLN A O 1
ATOM 743 N N . LYS A 1 99 ? 16.715 -3.239 -4.050 1.00 97.31 99 LYS A N 1
ATOM 744 C CA . LYS A 1 99 ?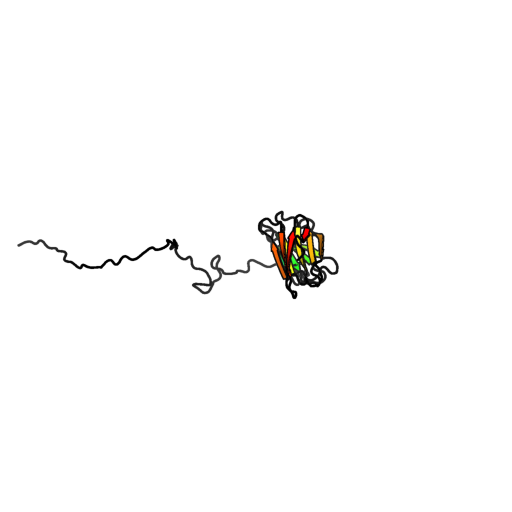 16.012 -2.463 -3.027 1.00 97.31 99 LYS A CA 1
ATOM 745 C C . LYS A 1 99 ? 16.604 -1.056 -2.987 1.00 97.31 99 LYS A C 1
ATOM 747 O O . LYS A 1 99 ? 17.808 -0.906 -2.802 1.00 97.31 99 LYS A O 1
ATOM 752 N N . VAL A 1 100 ? 15.746 -0.048 -3.103 1.00 97.62 100 VAL A N 1
ATOM 753 C CA . VAL A 1 100 ? 16.120 1.366 -2.975 1.00 97.62 100 VAL A CA 1
ATOM 754 C C . VAL A 1 100 ? 16.169 1.751 -1.498 1.00 97.62 100 VAL A C 1
ATOM 756 O O . VAL A 1 100 ? 17.191 2.218 -1.007 1.00 97.62 100 VAL A O 1
ATOM 759 N N . GLU A 1 101 ? 15.071 1.524 -0.775 1.00 97.38 101 GLU A N 1
ATOM 760 C CA . GLU A 1 101 ? 14.905 1.933 0.623 1.00 97.38 101 GLU A CA 1
ATOM 761 C C . GLU A 1 101 ? 13.741 1.180 1.292 1.00 97.38 101 GLU A C 1
ATOM 763 O O . GLU A 1 101 ? 12.884 0.606 0.615 1.00 97.38 101 GLU A O 1
ATOM 768 N N . THR A 1 102 ? 13.704 1.201 2.627 1.00 97.94 102 THR A N 1
ATOM 769 C CA . THR A 1 102 ? 12.579 0.697 3.429 1.00 97.94 102 THR A CA 1
ATOM 770 C C . THR A 1 102 ? 12.119 1.784 4.397 1.00 97.94 102 THR A C 1
ATOM 772 O O . THR A 1 102 ? 12.917 2.264 5.201 1.00 97.94 102 THR A O 1
ATOM 775 N N . LEU A 1 103 ? 10.825 2.099 4.388 1.00 98.31 103 LEU A N 1
ATOM 776 C CA . LEU A 1 103 ? 10.150 2.827 5.461 1.00 98.31 103 LEU A CA 1
ATOM 777 C C . LEU A 1 103 ? 9.640 1.822 6.505 1.00 98.31 103 LEU A C 1
ATOM 779 O O . LEU A 1 103 ? 8.940 0.872 6.156 1.00 98.31 103 LEU A O 1
ATOM 783 N N . VAL A 1 104 ? 9.967 2.036 7.779 1.00 97.94 104 VAL A N 1
ATOM 784 C CA . VAL A 1 104 ? 9.309 1.368 8.916 1.00 97.94 104 VAL A CA 1
ATOM 785 C C . VAL A 1 104 ? 8.191 2.286 9.405 1.00 97.94 104 VAL A C 1
ATOM 787 O O . VAL A 1 104 ? 8.426 3.485 9.559 1.00 97.94 104 VAL A O 1
ATOM 790 N N . LEU A 1 105 ? 6.985 1.751 9.594 1.00 98.12 105 LEU A N 1
ATOM 791 C CA . LEU A 1 105 ? 5.829 2.524 10.051 1.00 98.12 105 LEU A CA 1
ATOM 792 C C . LEU A 1 105 ? 5.808 2.698 11.578 1.00 98.12 105 LEU A C 1
ATOM 794 O O . LEU A 1 105 ? 6.666 2.194 12.304 1.00 98.12 105 LEU A O 1
ATOM 798 N N . GLU A 1 106 ? 4.831 3.471 12.042 1.00 97.31 106 GLU A N 1
ATOM 799 C CA . GLU A 1 106 ? 4.590 3.761 13.455 1.00 97.31 106 GLU A CA 1
ATOM 800 C C . GLU A 1 106 ? 3.979 2.545 14.184 1.00 97.31 106 GLU A C 1
ATOM 802 O O . GLU A 1 106 ? 3.473 1.607 13.567 1.00 97.31 106 GLU A O 1
ATOM 807 N N . GLU A 1 107 ? 4.038 2.538 15.518 1.00 95.81 107 GLU A N 1
ATOM 808 C CA . GLU A 1 107 ? 3.425 1.479 16.330 1.00 95.81 107 GLU A CA 1
ATOM 809 C C . GLU A 1 107 ? 1.903 1.432 16.102 1.00 95.81 107 GLU A C 1
ATOM 811 O O . GLU A 1 107 ? 1.225 2.462 16.129 1.00 95.81 107 GLU A O 1
ATOM 816 N N . GLY A 1 108 ? 1.357 0.238 15.852 1.00 94.75 108 GLY A N 1
ATOM 817 C CA . GLY A 1 108 ? -0.057 0.060 15.520 1.00 94.75 108 GLY A CA 1
ATOM 818 C C . GLY A 1 108 ? -0.402 0.272 14.040 1.00 94.75 108 GLY A C 1
ATOM 819 O O . GLY A 1 108 ? -1.576 0.166 13.681 1.00 94.75 108 GLY A O 1
ATOM 820 N N . ASP A 1 109 ? 0.561 0.589 13.169 1.00 97.44 109 ASP A N 1
ATOM 821 C CA . ASP A 1 109 ? 0.409 0.523 11.705 1.00 97.44 109 ASP A CA 1
ATOM 822 C C . ASP A 1 109 ? 0.893 -0.841 11.197 1.00 97.44 109 ASP A C 1
ATOM 824 O O . ASP A 1 109 ? 1.864 -0.973 10.447 1.00 97.44 109 ASP A O 1
ATOM 828 N N . ASP A 1 110 ? 0.233 -1.883 11.688 1.00 98.19 110 ASP A N 1
ATOM 829 C CA . ASP A 1 110 ? 0.688 -3.258 11.558 1.00 98.19 110 ASP A CA 1
ATOM 830 C C . ASP A 1 110 ? 0.063 -3.982 10.356 1.00 98.19 110 ASP A C 1
ATOM 832 O O . ASP A 1 110 ? -1.010 -3.638 9.856 1.00 98.19 110 ASP A O 1
ATOM 836 N N . PHE A 1 111 ? 0.718 -5.066 9.944 1.00 98.38 111 PHE A N 1
ATOM 837 C CA . PHE A 1 111 ? 0.138 -6.117 9.112 1.00 98.38 111 PHE A CA 1
ATOM 838 C C . PHE A 1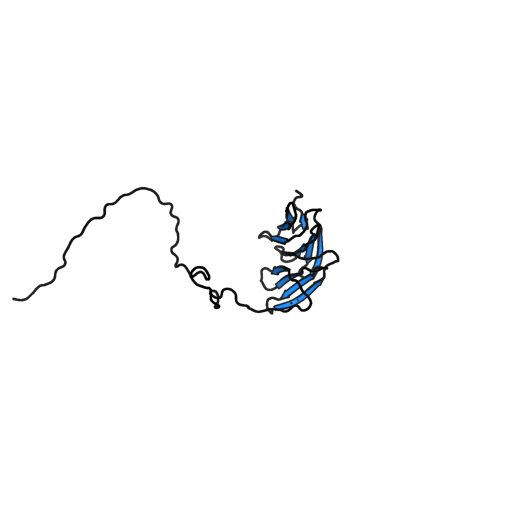 111 ? -0.425 -5.619 7.764 1.00 98.38 111 PHE A C 1
ATOM 840 O O . PHE A 1 111 ? -1.593 -5.848 7.433 1.00 98.38 111 PHE A O 1
ATOM 847 N N . LEU A 1 112 ? 0.397 -4.922 6.970 1.00 98.69 112 LEU A N 1
ATOM 848 C CA . LEU A 1 112 ? -0.032 -4.368 5.679 1.00 98.69 112 LEU A CA 1
ATOM 849 C C . LEU A 1 112 ? -0.479 -5.489 4.732 1.00 98.69 112 LEU A C 1
ATOM 851 O O . LEU A 1 112 ? 0.276 -6.427 4.473 1.00 98.69 112 LEU A O 1
ATOM 855 N N . SER A 1 113 ? -1.702 -5.386 4.217 1.00 98.56 113 SER A N 1
ATOM 856 C CA . SER A 1 113 ? -2.398 -6.467 3.494 1.00 98.56 113 SER A CA 1
ATOM 857 C C . SER A 1 113 ? -3.037 -6.020 2.178 1.00 98.56 113 SER A C 1
ATOM 859 O O . SER A 1 113 ? -3.179 -6.836 1.271 1.00 98.56 113 SER A O 1
ATOM 861 N N . ALA A 1 114 ? -3.308 -4.725 2.006 1.00 98.56 114 ALA A N 1
ATOM 862 C CA . ALA A 1 114 ? -3.767 -4.152 0.743 1.00 98.56 114 ALA A CA 1
ATOM 863 C C . ALA A 1 114 ? -2.953 -2.909 0.366 1.00 98.56 114 ALA A C 1
ATOM 865 O O . ALA A 1 114 ? -2.455 -2.210 1.246 1.00 98.56 114 ALA A O 1
ATOM 866 N N . ALA A 1 115 ? -2.816 -2.612 -0.930 1.00 98.75 115 ALA A N 1
ATOM 867 C CA . ALA A 1 115 ? -2.049 -1.458 -1.400 1.00 98.75 115 ALA A CA 1
ATOM 868 C C . ALA A 1 115 ? -2.557 -0.924 -2.751 1.00 98.75 115 ALA A C 1
ATOM 870 O O . ALA A 1 115 ? -2.813 -1.710 -3.661 1.00 98.75 115 ALA A O 1
ATOM 871 N N . VAL A 1 116 ? -2.651 0.402 -2.897 1.00 98.75 116 VAL A N 1
ATOM 872 C CA . VAL A 1 116 ? -2.935 1.107 -4.166 1.00 98.75 116 VAL A CA 1
ATOM 873 C C . VAL A 1 116 ? -2.136 2.411 -4.282 1.00 98.75 116 VAL A C 1
ATOM 875 O O . VAL A 1 116 ? -1.650 2.945 -3.286 1.00 98.75 116 VAL A O 1
ATOM 878 N N . ILE A 1 117 ? -2.035 2.932 -5.505 1.00 98.69 117 ILE A N 1
ATOM 879 C CA . ILE A 1 117 ? -1.398 4.207 -5.868 1.00 98.69 117 ILE A CA 1
ATOM 880 C C . ILE A 1 117 ? -2.446 5.176 -6.439 1.00 98.69 117 ILE A C 1
ATOM 882 O O . ILE A 1 117 ? -3.432 4.730 -7.031 1.00 98.69 117 ILE A O 1
ATOM 886 N N . ASP A 1 118 ? -2.259 6.485 -6.257 1.00 98.38 118 ASP A N 1
ATOM 887 C CA . ASP A 1 118 ? -3.092 7.505 -6.912 1.00 98.38 118 ASP A CA 1
ATOM 888 C C . ASP A 1 118 ? -2.738 7.738 -8.393 1.00 98.38 118 ASP A C 1
ATOM 890 O O . ASP A 1 118 ? -1.751 7.235 -8.933 1.00 98.38 118 ASP A O 1
ATOM 894 N N . GLY A 1 119 ? -3.589 8.502 -9.084 1.00 97.56 119 GLY A N 1
ATOM 895 C CA . GLY A 1 119 ? -3.470 8.759 -10.525 1.00 97.56 119 GLY A CA 1
ATOM 896 C C . GLY A 1 119 ? -2.280 9.639 -10.916 1.00 97.56 119 GLY A C 1
ATOM 897 O O . GLY A 1 119 ? -1.809 9.546 -12.055 1.00 97.56 119 GLY A O 1
ATOM 898 N N . ASP A 1 120 ? -1.793 10.441 -9.969 1.00 97.44 120 ASP A N 1
ATOM 899 C CA . ASP A 1 120 ? -0.640 11.338 -10.110 1.00 97.44 120 ASP A CA 1
ATOM 900 C C . ASP A 1 120 ? 0.689 10.674 -9.696 1.00 97.44 120 ASP A C 1
ATOM 902 O O . ASP A 1 120 ? 1.752 11.274 -9.850 1.00 97.44 120 ASP A O 1
ATOM 906 N N . GLU A 1 121 ? 0.642 9.436 -9.191 1.00 97.81 121 GLU A N 1
ATOM 907 C CA . GLU A 1 121 ? 1.789 8.657 -8.699 1.00 97.81 121 GLU A CA 1
ATOM 908 C C . GLU A 1 121 ? 2.572 9.345 -7.570 1.00 97.81 121 GLU A C 1
ATOM 910 O O . GLU A 1 121 ? 3.774 9.122 -7.388 1.00 97.81 121 GLU A O 1
ATOM 915 N N . ARG A 1 122 ? 1.886 10.187 -6.790 1.00 98.19 122 ARG A N 1
ATOM 916 C CA . ARG A 1 122 ? 2.472 10.924 -5.667 1.00 98.19 122 ARG A CA 1
ATOM 917 C C . ARG A 1 122 ? 2.360 10.146 -4.368 1.00 98.19 122 ARG A C 1
ATOM 919 O O . ARG A 1 122 ? 3.314 10.145 -3.581 1.00 98.19 122 ARG A O 1
ATOM 926 N N . TYR A 1 123 ? 1.214 9.509 -4.141 1.00 98.81 123 TYR A N 1
ATOM 927 C CA . TYR A 1 123 ? 0.906 8.859 -2.876 1.00 98.81 123 TYR A CA 1
ATOM 928 C C . TYR A 1 123 ? 0.538 7.383 -3.036 1.00 98.81 123 TYR A C 1
ATOM 930 O O . TYR A 1 123 ? -0.211 6.982 -3.928 1.00 98.81 123 TYR A O 1
ATOM 938 N N . GLY A 1 124 ? 1.056 6.577 -2.111 1.00 98.69 124 GLY A N 1
ATOM 939 C CA . GLY A 1 124 ? 0.655 5.189 -1.900 1.00 98.69 124 GLY A CA 1
ATOM 940 C C . GLY A 1 124 ? -0.269 5.076 -0.695 1.00 98.69 124 GLY A C 1
ATOM 941 O O . GLY A 1 124 ? -0.091 5.794 0.290 1.00 98.69 124 GLY A O 1
ATOM 942 N N . TYR A 1 125 ? -1.226 4.158 -0.758 1.00 98.88 125 TYR A N 1
ATOM 943 C CA . TYR A 1 125 ? -2.235 3.941 0.274 1.00 98.88 125 TYR A CA 1
ATOM 944 C C . TYR A 1 125 ? -2.245 2.461 0.648 1.00 98.88 125 TYR A C 1
ATOM 946 O O . TYR A 1 125 ? 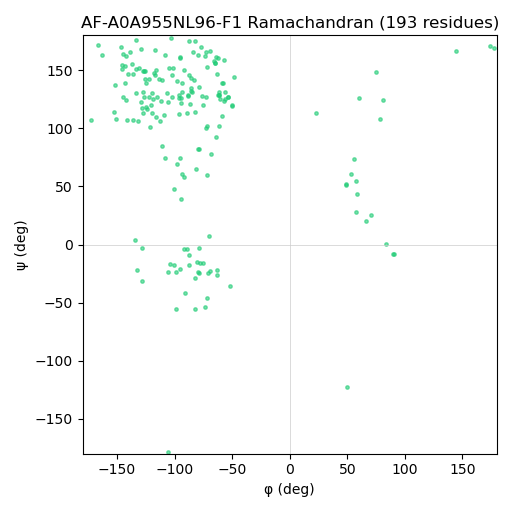-2.525 1.616 -0.202 1.00 98.88 125 TYR A O 1
ATOM 954 N N . PHE A 1 126 ? -1.932 2.152 1.906 1.00 98.88 126 PHE A N 1
ATOM 955 C CA . PHE A 1 126 ? -1.791 0.783 2.406 1.00 98.88 126 PHE A CA 1
ATOM 956 C C . PHE A 1 126 ? -2.857 0.470 3.458 1.00 98.88 126 PHE A C 1
ATOM 958 O O . PHE A 1 126 ? -3.000 1.209 4.428 1.00 98.88 126 PHE A O 1
ATOM 965 N N . GLY A 1 127 ? -3.593 -0.624 3.270 1.00 98.75 127 GLY A N 1
ATOM 966 C CA . GLY A 1 127 ? -4.560 -1.141 4.236 1.00 98.75 127 GLY A CA 1
ATOM 967 C C . GLY A 1 127 ? -3.891 -2.047 5.270 1.00 98.75 127 GLY A C 1
ATOM 968 O O . GLY A 1 127 ? -3.087 -2.911 4.905 1.00 98.75 127 GLY A O 1
ATOM 969 N N . THR A 1 128 ? -4.221 -1.859 6.547 1.00 98.75 128 THR A N 1
ATOM 970 C CA . THR A 1 128 ? -3.734 -2.689 7.660 1.00 98.75 128 THR A CA 1
ATOM 971 C C . THR A 1 128 ? -4.670 -3.859 7.962 1.00 98.75 128 THR A C 1
ATOM 973 O O . THR A 1 128 ? -5.899 -3.767 7.845 1.00 98.75 128 THR A O 1
ATOM 976 N N . LYS A 1 129 ? -4.094 -4.959 8.458 1.00 97.69 129 LYS A N 1
ATOM 977 C CA . LYS A 1 129 ? -4.838 -6.082 9.038 1.00 97.69 129 LYS A CA 1
ATOM 978 C C . LYS A 1 129 ? -5.005 -5.912 10.551 1.00 97.69 129 LYS A C 1
ATOM 980 O O . LYS A 1 129 ? -4.548 -6.728 11.346 1.00 97.69 129 LYS A O 1
ATOM 985 N N . THR A 1 130 ? -5.628 -4.801 10.933 1.00 97.94 130 THR A N 1
ATOM 986 C CA . THR A 1 130 ? -5.933 -4.433 12.325 1.00 97.94 130 THR A CA 1
ATOM 987 C C . THR A 1 130 ? -7.445 -4.338 12.543 1.00 97.94 130 THR A C 1
ATOM 989 O O . THR A 1 130 ? -8.216 -4.318 11.582 1.00 97.94 130 THR A O 1
ATOM 992 N N . GLU A 1 131 ? -7.873 -4.271 13.805 1.00 96.62 131 GLU A N 1
ATOM 993 C CA . GLU A 1 131 ? -9.255 -3.983 14.205 1.00 96.62 131 GLU A CA 1
ATOM 994 C C . GLU A 1 131 ? -9.241 -2.811 15.212 1.00 96.62 131 GLU A C 1
ATOM 996 O O . GLU A 1 131 ? -8.688 -2.977 16.303 1.00 96.62 131 GLU A O 1
ATOM 1001 N N . PRO A 1 132 ? -9.790 -1.630 14.867 1.00 96.88 132 PRO A N 1
ATOM 1002 C CA . PRO A 1 132 ? -10.296 -1.259 13.542 1.00 96.88 132 PRO A CA 1
ATOM 1003 C C . PRO A 1 132 ? -9.197 -1.222 12.466 1.00 96.88 132 PRO A C 1
ATOM 1005 O O . PRO A 1 132 ? -7.997 -1.154 12.759 1.00 96.88 132 PRO A O 1
ATOM 1008 N N . GLY A 1 133 ? -9.607 -1.271 11.199 1.00 98.06 133 GLY A N 1
ATOM 1009 C CA . GLY A 1 133 ? -8.702 -1.159 10.058 1.00 98.06 133 GLY A CA 1
ATOM 1010 C C . GLY A 1 133 ? -8.177 0.268 9.894 1.00 98.06 133 GLY A C 1
ATOM 1011 O O . GLY A 1 133 ? -8.840 1.237 10.269 1.00 98.06 133 GLY A O 1
ATOM 1012 N N . LYS A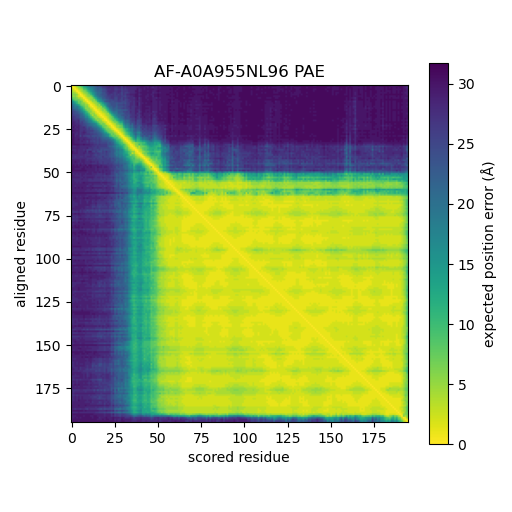 1 134 ? -6.992 0.415 9.306 1.00 98.50 134 LYS A N 1
ATOM 1013 C CA . LYS A 1 134 ? -6.400 1.706 8.949 1.00 98.50 134 LYS A CA 1
ATOM 1014 C C . LYS A 1 134 ? -5.989 1.729 7.485 1.00 98.50 134 LYS A C 1
ATOM 1016 O O . LYS A 1 134 ? -5.567 0.717 6.928 1.00 98.50 134 LYS A O 1
ATOM 1021 N N . ILE A 1 135 ? -6.041 2.914 6.890 1.00 98.75 135 ILE A N 1
ATOM 1022 C CA . ILE A 1 135 ? -5.493 3.206 5.564 1.00 98.75 135 ILE A CA 1
ATOM 1023 C C . ILE A 1 135 ? -4.370 4.223 5.742 1.00 98.75 135 ILE A C 1
ATOM 1025 O O . ILE A 1 135 ? -4.621 5.379 6.082 1.00 98.75 135 ILE A O 1
ATOM 1029 N N . ILE A 1 136 ? -3.132 3.787 5.530 1.00 98.81 136 ILE A N 1
ATOM 1030 C CA . ILE A 1 136 ? -1.920 4.582 5.738 1.00 98.81 136 ILE A CA 1
ATOM 1031 C C . ILE A 1 136 ? -1.507 5.224 4.417 1.00 98.81 136 ILE A C 1
ATOM 1033 O O . ILE A 1 136 ? -1.264 4.520 3.435 1.00 98.81 136 ILE A O 1
ATOM 1037 N N . LYS A 1 137 ? -1.411 6.555 4.390 1.00 98.81 137 LYS A N 1
ATOM 1038 C CA . LYS A 1 137 ? -0.961 7.333 3.230 1.00 98.81 137 LYS A CA 1
ATOM 1039 C C . LYS A 1 137 ? 0.533 7.618 3.339 1.00 98.81 137 LYS A C 1
ATOM 1041 O O . LYS A 1 137 ? 0.989 8.204 4.325 1.00 98.81 137 LYS A O 1
ATOM 1046 N N . ILE A 1 138 ? 1.282 7.266 2.298 1.00 98.75 138 ILE A N 1
ATOM 1047 C CA . ILE A 1 138 ? 2.703 7.594 2.158 1.00 98.75 138 ILE A CA 1
ATOM 1048 C C . ILE A 1 138 ? 2.974 8.466 0.937 1.00 98.75 138 ILE A C 1
ATOM 1050 O O . ILE A 1 138 ? 2.320 8.325 -0.090 1.00 98.75 138 ILE A O 1
ATOM 1054 N N . ASP A 1 139 ? 3.969 9.337 1.042 1.00 98.75 139 ASP A N 1
ATOM 1055 C CA . ASP A 1 139 ? 4.561 10.078 -0.071 1.00 98.75 139 ASP A CA 1
ATOM 1056 C C . ASP A 1 139 ? 5.672 9.231 -0.716 1.00 98.75 139 ASP A C 1
ATOM 1058 O O . ASP A 1 139 ? 6.619 8.820 -0.040 1.00 98.75 139 ASP A O 1
ATOM 1062 N N . LEU A 1 140 ? 5.538 8.930 -2.011 1.00 98.50 140 LEU A N 1
ATOM 1063 C CA . LEU A 1 140 ? 6.370 7.939 -2.716 1.00 98.50 140 LEU A CA 1
ATOM 1064 C C . LEU A 1 140 ? 7.764 8.460 -3.101 1.00 98.50 140 LEU A C 1
ATOM 1066 O O . LEU A 1 140 ? 8.713 7.678 -3.251 1.00 98.50 140 LEU A O 1
ATOM 1070 N N . GLU A 1 141 ? 7.898 9.781 -3.237 1.00 97.56 141 GLU A N 1
ATOM 1071 C CA . GLU A 1 141 ? 9.176 10.449 -3.483 1.00 97.56 141 GLU A CA 1
ATOM 1072 C C . GLU A 1 141 ? 10.029 10.444 -2.213 1.00 97.56 141 GLU A C 1
ATOM 1074 O O . GLU A 1 141 ? 11.160 9.965 -2.237 1.00 97.56 141 GLU A O 1
ATOM 1079 N N . THR A 1 142 ? 9.472 10.942 -1.105 1.00 98.31 142 THR A N 1
ATOM 1080 C CA . THR A 1 142 ? 10.196 11.130 0.161 1.00 98.31 142 THR A CA 1
ATOM 1081 C C . THR A 1 142 ? 10.202 9.901 1.069 1.00 98.31 142 THR A C 1
ATOM 1083 O O . THR A 1 142 ? 10.897 9.926 2.083 1.0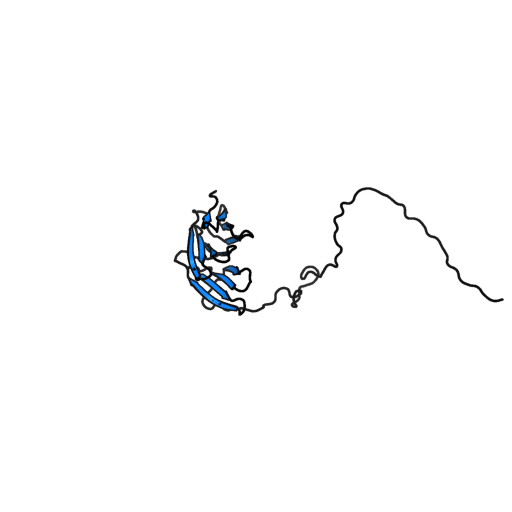0 98.31 142 THR A O 1
ATOM 1086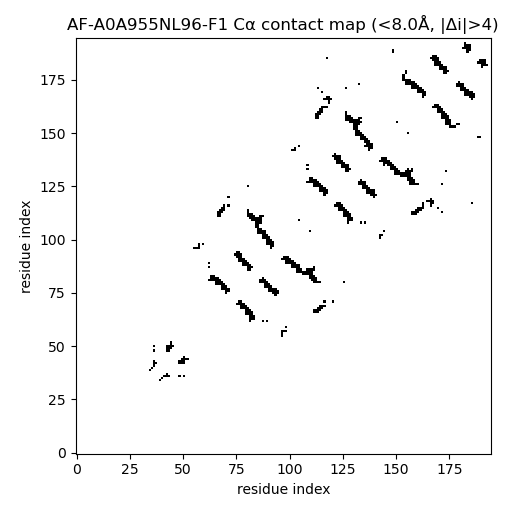 N N . MET A 1 143 ? 9.424 8.864 0.728 1.00 98.44 143 MET A N 1
ATOM 1087 C CA . MET A 1 143 ? 9.207 7.643 1.517 1.00 98.44 143 MET A CA 1
ATOM 1088 C C . MET A 1 143 ? 8.863 7.939 2.978 1.00 98.44 143 MET A C 1
ATOM 1090 O O . MET A 1 143 ? 9.457 7.411 3.918 1.00 98.44 143 MET A O 1
ATOM 1094 N N . LYS A 1 144 ? 7.862 8.804 3.164 1.00 98.56 144 LYS A N 1
ATOM 1095 C CA . LYS A 1 144 ? 7.337 9.194 4.476 1.00 98.56 144 LYS A CA 1
ATOM 1096 C C . LYS A 1 144 ? 5.858 8.887 4.589 1.00 98.56 144 LYS A C 1
ATOM 1098 O O . LYS A 1 144 ? 5.099 9.120 3.653 1.00 98.56 144 LYS A O 1
ATOM 1103 N N . ARG A 1 145 ? 5.448 8.454 5.779 1.00 98.38 145 ARG A N 1
ATOM 1104 C CA . ARG A 1 145 ? 4.057 8.509 6.232 1.00 98.38 145 ARG A CA 1
ATOM 1105 C C . ARG A 1 145 ? 3.606 9.971 6.277 1.00 98.38 145 ARG A C 1
ATOM 1107 O O . ARG A 1 145 ? 4.310 10.810 6.836 1.00 98.38 145 ARG A O 1
ATOM 1114 N N . VAL A 1 146 ? 2.467 10.275 5.660 1.00 98.56 146 VAL A N 1
ATOM 1115 C CA . VAL A 1 146 ? 1.909 11.641 5.577 1.00 98.56 146 VAL A CA 1
ATOM 1116 C C . VAL A 1 146 ? 0.446 11.732 6.018 1.00 98.56 146 VAL A C 1
ATOM 1118 O O . VAL A 1 146 ? -0.103 12.829 6.071 1.00 98.56 146 VAL A O 1
ATOM 1121 N N . GLY A 1 147 ? -0.187 10.609 6.364 1.00 98.06 147 GLY A N 1
ATOM 1122 C CA . GLY A 1 147 ? -1.510 10.592 6.981 1.00 98.06 147 GLY A CA 1
ATOM 1123 C C . GLY A 1 147 ? -2.042 9.181 7.217 1.00 98.06 147 GLY A C 1
ATOM 1124 O O . GLY A 1 147 ? -1.505 8.205 6.697 1.00 98.06 147 GLY A O 1
ATOM 1125 N N . GLU A 1 148 ? -3.135 9.095 7.967 1.00 98.12 148 GLU A N 1
ATOM 1126 C CA . GLU A 1 148 ? -3.927 7.880 8.161 1.00 98.12 148 GLU A CA 1
ATOM 1127 C C . GLU A 1 148 ? -5.428 8.185 8.076 1.00 98.12 148 GLU A C 1
ATOM 1129 O O . GLU A 1 148 ? -5.864 9.302 8.361 1.00 98.12 148 GLU A O 1
ATOM 1134 N N . ILE A 1 149 ? -6.217 7.172 7.726 1.00 98.19 149 ILE A N 1
ATOM 1135 C CA . ILE A 1 149 ? -7.645 7.096 8.045 1.00 98.19 149 ILE A CA 1
ATOM 1136 C C . ILE A 1 149 ? -7.827 5.842 8.896 1.00 98.19 149 ILE A C 1
ATOM 1138 O O . ILE A 1 149 ? -7.654 4.734 8.393 1.00 98.19 149 ILE A O 1
ATOM 1142 N N . THR A 1 150 ? -8.188 6.017 10.165 1.00 97.94 150 THR A N 1
ATOM 1143 C CA . THR A 1 150 ? -8.654 4.920 11.023 1.00 97.94 150 THR A CA 1
ATOM 1144 C C . THR A 1 150 ? -10.153 4.714 10.790 1.00 97.94 150 THR A C 1
ATOM 1146 O O . THR A 1 150 ? -10.923 5.679 10.769 1.00 97.94 150 THR A O 1
ATOM 1149 N N . LEU A 1 151 ? -10.566 3.469 10.564 1.00 96.88 151 LEU A N 1
ATOM 1150 C CA . LEU A 1 151 ? -11.957 3.094 10.319 1.00 96.88 151 LEU A CA 1
ATOM 1151 C C . LEU A 1 151 ? -12.735 2.895 11.640 1.00 96.88 151 LEU A C 1
ATOM 1153 O O . LEU A 1 151 ? -12.133 2.840 12.714 1.00 96.88 151 LEU A O 1
ATOM 1157 N N . PRO A 1 152 ? -14.078 2.829 11.603 1.00 95.94 152 PRO A N 1
ATOM 1158 C CA . PRO A 1 152 ? -14.898 2.436 12.744 1.00 95.94 152 PRO A CA 1
ATOM 1159 C C . PRO A 1 152 ? -14.637 1.000 13.211 1.00 95.94 152 PRO A C 1
ATOM 1161 O O . PRO A 1 152 ? -14.151 0.151 12.465 1.00 95.94 152 PRO A O 1
ATOM 1164 N N . GLU A 1 153 ? -15.037 0.721 14.449 1.00 96.00 153 GLU A N 1
ATOM 1165 C CA . GLU A 1 153 ? -15.106 -0.633 15.003 1.00 96.00 153 GLU A CA 1
ATOM 1166 C C . GLU A 1 153 ? -15.998 -1.537 14.130 1.00 96.00 153 GLU A C 1
ATOM 1168 O O . GLU A 1 153 ? -17.112 -1.154 13.764 1.00 96.00 153 GLU A O 1
ATOM 1173 N N . GLY A 1 154 ? -15.507 -2.728 13.776 1.00 95.75 154 GLY A N 1
ATOM 1174 C CA . GLY A 1 154 ? -16.174 -3.659 12.860 1.00 95.75 154 GLY A CA 1
ATOM 1175 C C . GLY A 1 154 ? -15.789 -3.480 11.384 1.00 95.75 154 GLY A C 1
ATOM 1176 O O . GLY A 1 154 ? -16.125 -4.333 10.557 1.00 95.75 154 GLY A O 1
ATOM 1177 N N . GLU A 1 155 ? -15.037 -2.431 11.038 1.00 96.94 155 GLU A N 1
ATOM 1178 C CA . GLU A 1 155 ? -14.402 -2.237 9.727 1.00 96.94 155 GLU A CA 1
ATOM 1179 C C . GLU A 1 155 ? -12.896 -2.607 9.767 1.00 96.94 155 GLU A C 1
ATOM 1181 O O . GLU A 1 155 ? -12.031 -1.847 9.327 1.00 96.94 155 GLU A O 1
ATOM 1186 N N . GLY A 1 156 ? -12.554 -3.771 10.331 1.00 96.81 156 GLY A N 1
ATOM 1187 C CA . GLY A 1 156 ? -11.182 -4.294 10.389 1.00 96.81 156 GLY A CA 1
ATOM 1188 C C . GLY A 1 156 ? -10.720 -5.131 9.192 1.00 96.81 156 GLY A C 1
ATOM 1189 O O . GLY A 1 156 ? -11.488 -5.494 8.304 1.00 96.81 156 GLY A O 1
ATOM 1190 N N . ASN A 1 157 ? -9.439 -5.508 9.216 1.00 97.69 157 ASN A N 1
ATOM 1191 C CA . ASN A 1 157 ? -8.803 -6.460 8.293 1.00 97.69 157 ASN A CA 1
ATOM 1192 C C . ASN A 1 157 ? -8.935 -6.095 6.798 1.00 97.69 157 ASN A C 1
ATOM 1194 O O . ASN A 1 157 ? -9.693 -6.729 6.064 1.00 97.69 157 ASN A O 1
ATOM 1198 N N . LEU A 1 158 ? -8.197 -5.089 6.319 1.00 98.31 158 LEU A N 1
ATOM 1199 C CA . LEU A 1 158 ? -8.280 -4.631 4.924 1.00 98.31 158 LEU A CA 1
ATOM 1200 C C . LEU A 1 158 ? -7.485 -5.526 3.955 1.00 98.31 158 LEU A C 1
ATOM 1202 O O . LEU A 1 158 ? -6.371 -5.197 3.563 1.00 98.31 158 LEU A O 1
ATOM 1206 N N . GLU A 1 159 ? -8.080 -6.646 3.539 1.00 97.94 159 GLU A N 1
ATOM 1207 C CA . GLU A 1 159 ? -7.443 -7.665 2.677 1.00 97.94 159 GLU A CA 1
ATOM 1208 C C . GLU A 1 159 ? -7.383 -7.295 1.185 1.00 97.94 159 GLU A C 1
ATOM 1210 O O . GLU A 1 159 ? -6.681 -7.942 0.409 1.00 97.94 159 GLU A O 1
ATOM 1215 N N . THR A 1 160 ? -8.155 -6.302 0.734 1.00 98.25 160 THR A N 1
ATOM 1216 C CA . THR A 1 160 ? -8.189 -5.906 -0.685 1.00 98.25 160 THR A CA 1
ATOM 1217 C C . THR A 1 160 ? -8.264 -4.397 -0.846 1.00 98.25 160 THR A C 1
ATOM 1219 O O . THR A 1 160 ? -8.903 -3.712 -0.049 1.00 98.25 160 THR A O 1
ATOM 1222 N N . ALA A 1 161 ? -7.638 -3.886 -1.906 1.00 98.44 161 ALA A N 1
ATOM 1223 C CA . ALA A 1 161 ? -7.789 -2.510 -2.353 1.00 98.44 161 ALA A CA 1
ATOM 1224 C C . ALA A 1 161 ? -7.774 -2.454 -3.882 1.00 98.44 161 ALA A C 1
ATOM 1226 O O . ALA A 1 161 ? -6.976 -3.135 -4.526 1.00 98.44 161 ALA A O 1
ATOM 1227 N N . ILE A 1 162 ? -8.645 -1.628 -4.454 1.00 98.56 162 ILE A N 1
ATOM 1228 C CA . ILE A 1 162 ? -8.632 -1.262 -5.875 1.00 98.56 162 ILE A CA 1
ATOM 1229 C C . ILE A 1 162 ? -8.794 0.249 -6.011 1.00 98.56 162 ILE A C 1
ATOM 1231 O O . ILE A 1 162 ? -9.427 0.887 -5.171 1.00 98.56 162 ILE A O 1
ATOM 1235 N N . VAL A 1 163 ? -8.244 0.822 -7.078 1.00 98.19 163 VAL A N 1
ATOM 1236 C CA . VAL A 1 163 ? -8.397 2.241 -7.413 1.00 98.19 163 VAL A CA 1
ATOM 1237 C C . VAL A 1 163 ? -9.125 2.382 -8.748 1.00 98.19 163 VAL A C 1
ATOM 1239 O O . VAL A 1 163 ? -8.992 1.533 -9.633 1.00 98.19 163 VAL A O 1
ATOM 1242 N N . ASN A 1 164 ? -9.934 3.430 -8.894 1.00 96.88 164 ASN A N 1
ATOM 1243 C CA . ASN A 1 164 ? -10.578 3.749 -10.166 1.00 96.88 164 ASN A CA 1
ATOM 1244 C C . ASN A 1 164 ? -9.542 4.157 -11.247 1.00 96.88 164 ASN A C 1
ATOM 1246 O O . ASN A 1 164 ? -8.435 4.576 -10.913 1.00 96.88 164 ASN A O 1
ATOM 1250 N N . PRO A 1 165 ? -9.859 4.061 -12.557 1.00 95.94 165 PRO A N 1
ATOM 1251 C CA . PRO A 1 165 ? -8.865 4.258 -13.625 1.00 95.94 165 PRO A CA 1
ATOM 1252 C C . PRO A 1 165 ? -8.233 5.656 -13.698 1.00 95.94 165 PRO A C 1
ATOM 1254 O O . PRO A 1 165 ? -7.160 5.816 -14.271 1.00 95.94 165 PRO A O 1
ATOM 1257 N N . ASN A 1 166 ? -8.901 6.671 -13.147 1.00 95.31 166 ASN A N 1
ATOM 1258 C CA . ASN A 1 166 ? -8.394 8.037 -13.016 1.00 95.31 166 ASN A CA 1
ATOM 1259 C C . ASN A 1 166 ? -7.625 8.274 -11.703 1.00 95.31 166 ASN A C 1
ATOM 1261 O O . ASN A 1 166 ? -7.084 9.360 -11.522 1.00 95.31 166 ASN A O 1
ATOM 1265 N N . GLY A 1 167 ? -7.564 7.290 -10.802 1.00 96.88 167 GLY A N 1
ATOM 1266 C CA . GLY A 1 167 ? -6.719 7.327 -9.613 1.00 96.88 167 GLY A CA 1
ATOM 1267 C C . GLY A 1 167 ? -7.157 8.314 -8.527 1.00 96.88 167 GLY A C 1
ATOM 1268 O O . GLY A 1 167 ? -6.313 8.774 -7.763 1.00 96.88 167 GLY A O 1
ATOM 1269 N N . THR A 1 168 ? -8.446 8.662 -8.472 1.00 97.56 168 THR A N 1
ATOM 1270 C CA . THR A 1 168 ? -9.016 9.631 -7.513 1.00 97.56 168 THR A CA 1
ATOM 1271 C C . THR A 1 168 ? -9.783 8.975 -6.371 1.00 97.56 168 THR A C 1
ATOM 1273 O O . THR A 1 168 ? -10.085 9.637 -5.384 1.00 97.56 168 THR A O 1
ATOM 1276 N N . THR A 1 169 ? -10.168 7.706 -6.509 1.00 97.94 169 THR A N 1
ATOM 1277 C CA . THR A 1 169 ? -11.033 7.022 -5.542 1.00 97.94 169 THR A CA 1
ATOM 1278 C C . THR A 1 169 ? -10.582 5.582 -5.376 1.00 97.94 169 THR A C 1
ATOM 1280 O O . THR A 1 169 ? -10.506 4.836 -6.356 1.00 97.94 169 THR A O 1
ATOM 1283 N N . ALA A 1 170 ? -10.297 5.196 -4.135 1.00 98.19 170 ALA A N 1
ATOM 1284 C CA . ALA A 1 170 ? -9.972 3.827 -3.765 1.00 98.19 170 ALA A CA 1
ATOM 1285 C C . ALA A 1 170 ? -11.139 3.155 -3.039 1.00 98.19 170 ALA A C 1
ATOM 1287 O O . ALA A 1 170 ? -11.928 3.807 -2.353 1.00 98.19 170 ALA A O 1
ATOM 1288 N N . TYR A 1 171 ? -11.203 1.835 -3.171 1.00 98.38 171 TYR A N 1
ATOM 1289 C CA . TYR A 1 171 ? -12.167 0.966 -2.515 1.00 98.38 171 TYR A CA 1
ATOM 1290 C C . TYR A 1 171 ? -11.400 -0.111 -1.756 1.00 98.38 171 TYR A C 1
ATOM 1292 O O . TYR A 1 171 ? -10.680 -0.892 -2.381 1.00 98.38 171 TYR A O 1
ATOM 1300 N N . PHE A 1 172 ? -11.552 -0.154 -0.434 1.00 98.50 172 PHE A N 1
ATOM 1301 C CA . PHE A 1 172 ? -10.927 -1.156 0.432 1.00 98.50 172 PHE A CA 1
ATOM 1302 C C . PHE A 1 172 ? -11.973 -2.166 0.912 1.00 98.50 172 PHE A C 1
ATOM 1304 O O . PHE A 1 172 ? -13.031 -1.767 1.393 1.00 98.50 172 PHE A O 1
ATOM 1311 N N . GLY A 1 173 ? -11.702 -3.464 0.780 1.00 98.31 173 GLY A N 1
ATOM 1312 C CA . GLY A 1 173 ? -12.595 -4.522 1.263 1.00 98.31 173 GLY A CA 1
ATOM 1313 C C . GLY A 1 173 ? -12.180 -5.035 2.639 1.00 98.31 173 GLY A C 1
ATOM 1314 O O . GLY A 1 173 ? -11.034 -5.460 2.804 1.00 98.31 173 GLY A O 1
ATOM 1315 N N . THR A 1 174 ? -13.105 -5.026 3.604 1.00 98.00 174 THR A N 1
ATOM 1316 C CA . THR A 1 174 ? -12.878 -5.563 4.955 1.00 98.00 174 THR A CA 1
ATOM 1317 C C . THR A 1 174 ? -13.087 -7.079 4.995 1.00 98.00 174 THR A C 1
ATOM 1319 O O . THR A 1 174 ? -14.027 -7.616 4.404 1.00 98.00 174 THR A O 1
ATOM 1322 N N . TYR A 1 175 ? -12.252 -7.779 5.759 1.00 97.12 175 TYR A N 1
ATOM 1323 C CA . TYR A 1 175 ? -12.496 -9.149 6.207 1.00 97.12 175 TYR A CA 1
ATOM 1324 C C . TYR A 1 175 ? -13.061 -9.113 7.631 1.00 97.12 175 TYR A C 1
ATOM 1326 O O . TYR A 1 175 ? -12.412 -9.468 8.617 1.00 97.12 175 TYR A O 1
ATOM 1334 N N . SER A 1 176 ? -14.293 -8.621 7.723 1.00 94.50 176 SER A N 1
ATOM 1335 C CA . SER A 1 176 ? -15.065 -8.508 8.959 1.00 94.50 176 SER A CA 1
ATOM 1336 C C . SER A 1 176 ? -16.498 -9.025 8.763 1.00 94.50 176 SER A C 1
ATOM 1338 O O . SER A 1 176 ? -16.874 -9.461 7.672 1.00 94.50 176 SER A O 1
ATOM 1340 N N . ALA A 1 177 ? -17.289 -9.065 9.839 1.00 94.81 177 ALA A N 1
ATOM 1341 C CA . ALA A 1 177 ? -18.668 -9.551 9.821 1.00 94.81 177 ALA A CA 1
ATOM 1342 C C . ALA A 1 177 ? -19.594 -8.541 10.534 1.00 94.81 177 ALA A C 1
ATOM 1344 O O . ALA A 1 177 ? -19.574 -8.491 11.765 1.00 94.81 177 ALA A O 1
ATOM 1345 N N . PRO A 1 178 ? -20.423 -7.762 9.806 1.00 94.88 178 PRO A N 1
ATOM 1346 C CA . PRO A 1 178 ? -20.571 -7.737 8.345 1.00 94.88 178 PRO A CA 1
ATOM 1347 C C . PRO A 1 178 ? -19.302 -7.264 7.617 1.00 94.88 178 PRO A C 1
ATOM 1349 O O . PRO A 1 178 ? -18.477 -6.568 8.196 1.00 94.88 178 PRO A O 1
ATOM 1352 N N . ALA A 1 179 ? -19.159 -7.654 6.349 1.00 96.12 179 ALA A N 1
ATOM 1353 C CA . ALA A 1 179 ? -18.083 -7.183 5.481 1.00 96.12 179 ALA A CA 1
ATOM 1354 C C . ALA A 1 179 ? -18.488 -5.876 4.783 1.00 96.12 179 ALA A C 1
ATOM 1356 O O . ALA A 1 179 ? -19.650 -5.703 4.403 1.00 96.12 179 ALA A O 1
ATOM 1357 N N . HIS A 1 180 ? -17.521 -4.988 4.569 1.00 96.38 180 HIS A N 1
ATOM 1358 C CA . HIS A 1 180 ? -17.719 -3.645 4.034 1.00 96.38 180 HIS A CA 1
ATOM 1359 C C . HIS A 1 180 ? -16.812 -3.400 2.825 1.00 96.38 180 HIS A C 1
ATOM 1361 O O . HIS A 1 180 ? -15.694 -3.911 2.751 1.00 96.38 180 HIS A O 1
ATOM 1367 N N . ILE A 1 181 ? -17.286 -2.567 1.897 1.00 97.50 181 ILE A N 1
ATOM 1368 C CA . ILE A 1 181 ? -16.460 -1.937 0.863 1.00 97.50 181 ILE A CA 1
ATOM 1369 C C . ILE A 1 181 ? -16.374 -0.455 1.218 1.00 97.50 181 ILE A C 1
ATOM 1371 O O . ILE A 1 181 ? -17.377 0.259 1.170 1.00 97.50 181 ILE A O 1
ATOM 1375 N N . VAL A 1 182 ? -15.188 -0.002 1.607 1.00 97.00 182 VAL A N 1
ATOM 1376 C CA . VAL A 1 182 ? -14.940 1.352 2.099 1.00 97.00 182 VAL A CA 1
ATOM 1377 C C . VAL A 1 182 ? -14.432 2.223 0.956 1.00 97.00 182 VAL A C 1
ATOM 1379 O O . VAL A 1 182 ? -13.326 2.015 0.460 1.00 97.00 182 VAL A O 1
ATOM 1382 N N . GLU A 1 183 ? -15.242 3.197 0.541 1.00 97.62 183 GLU A N 1
ATOM 1383 C CA . GLU A 1 183 ? -14.885 4.180 -0.487 1.00 97.62 183 GLU A CA 1
ATOM 1384 C C . GLU A 1 183 ? -14.121 5.371 0.121 1.00 97.62 183 GLU A C 1
ATOM 1386 O O . GLU A 1 183 ? -14.536 5.955 1.130 1.00 97.62 183 GLU A O 1
ATOM 1391 N N . ILE A 1 184 ? -13.002 5.729 -0.510 1.00 97.94 184 ILE A N 1
ATOM 1392 C CA . ILE A 1 184 ? -12.079 6.787 -0.089 1.00 97.94 184 ILE A CA 1
ATOM 1393 C C . ILE A 1 184 ? -11.803 7.713 -1.272 1.00 97.94 184 ILE A C 1
ATOM 1395 O O . ILE A 1 184 ? -11.283 7.266 -2.295 1.00 97.94 184 ILE A O 1
ATOM 1399 N N . ASP A 1 185 ? -12.076 9.007 -1.117 1.00 97.69 185 ASP A N 1
ATOM 1400 C CA . ASP A 1 185 ? -11.555 10.044 -2.011 1.00 97.69 185 ASP A CA 1
ATOM 1401 C C . ASP A 1 185 ? -10.073 10.271 -1.686 1.00 97.69 185 ASP A C 1
ATOM 1403 O O . ASP A 1 185 ? -9.712 10.609 -0.555 1.00 97.69 185 ASP A O 1
ATOM 1407 N N . LEU A 1 186 ? -9.209 10.045 -2.675 1.00 97.50 186 LEU A N 1
ATOM 1408 C CA . LEU A 1 186 ? -7.757 10.182 -2.558 1.00 97.50 186 LEU A CA 1
ATOM 1409 C C . LEU A 1 186 ? -7.299 11.645 -2.667 1.00 97.50 186 LEU A C 1
ATOM 1411 O O . LEU A 1 186 ? -6.241 11.990 -2.131 1.00 97.50 186 LEU A O 1
ATOM 1415 N N . MET A 1 187 ? -8.104 12.506 -3.303 1.00 95.25 187 MET A N 1
ATOM 1416 C CA . MET A 1 187 ? -7.817 13.929 -3.511 1.00 95.25 187 MET A CA 1
ATOM 1417 C C . MET A 1 187 ? -7.932 14.708 -2.201 1.00 95.25 187 MET A C 1
ATOM 1419 O O . MET A 1 187 ? -7.051 15.497 -1.862 1.00 95.25 187 MET A O 1
ATOM 1423 N N . SER A 1 188 ? -9.006 14.465 -1.446 1.00 95.75 188 SER A N 1
ATOM 1424 C CA . SER A 1 188 ? -9.215 15.015 -0.100 1.00 95.75 188 SER A CA 1
ATOM 1425 C C . SER A 1 188 ? -8.606 14.153 1.010 1.00 95.75 188 SER A C 1
ATOM 1427 O O . SER A 1 188 ? -8.445 14.639 2.128 1.00 95.75 188 SER A O 1
ATOM 1429 N N . PHE A 1 189 ? -8.290 12.886 0.714 1.00 96.94 189 PHE A N 1
ATOM 1430 C CA . PHE A 1 189 ? -7.961 11.840 1.685 1.00 96.94 189 PHE A CA 1
ATOM 1431 C C . PHE A 1 189 ? -9.041 11.698 2.774 1.00 96.94 189 PHE A C 1
ATOM 1433 O O . PHE A 1 189 ? -8.798 11.885 3.966 1.00 96.94 189 PHE A O 1
ATOM 1440 N N . SER A 1 190 ? -10.266 11.376 2.348 1.00 96.31 190 SER A N 1
ATOM 1441 C CA . SER A 1 190 ? -11.426 11.220 3.238 1.00 96.31 190 SER A CA 1
ATOM 1442 C C . SER A 1 190 ? -12.393 10.132 2.774 1.00 96.31 190 SER A C 1
ATOM 1444 O O . SER A 1 190 ? -12.581 9.937 1.574 1.00 96.31 190 SER A O 1
ATOM 1446 N N . ARG A 1 191 ? -13.103 9.490 3.713 1.00 93.19 191 ARG A N 1
ATOM 1447 C CA . ARG A 1 191 ? -14.256 8.628 3.387 1.00 93.19 191 ARG A CA 1
ATOM 1448 C C . ARG A 1 191 ? -15.349 9.460 2.707 1.00 93.19 191 ARG A C 1
ATOM 1450 O O . ARG A 1 191 ? -15.751 10.490 3.246 1.00 93.19 191 ARG A O 1
ATOM 1457 N N . THR A 1 192 ? -15.851 9.025 1.555 1.00 80.25 192 THR A N 1
ATOM 1458 C CA . THR A 1 192 ? -16.868 9.770 0.779 1.00 80.25 192 THR A CA 1
ATOM 1459 C C . THR A 1 192 ? -18.292 9.564 1.279 1.00 80.25 192 THR A C 1
ATOM 1461 O O . THR A 1 192 ? -19.125 10.462 1.134 1.00 80.25 192 THR A O 1
ATOM 1464 N N . ARG A 1 193 ? -18.592 8.404 1.875 1.00 61.72 193 ARG A N 1
ATOM 1465 C CA . ARG A 1 193 ? -19.871 8.105 2.538 1.00 61.72 193 ARG A CA 1
ATOM 1466 C C . ARG A 1 193 ? -19.646 7.213 3.755 1.00 61.72 193 ARG A C 1
ATOM 1468 O O . ARG A 1 193 ? -19.058 6.145 3.632 1.00 61.72 193 ARG A O 1
ATOM 1475 N N . GLY A 1 194 ? -20.156 7.644 4.907 1.00 52.50 194 GLY A N 1
ATOM 1476 C CA . GLY A 1 194 ? -20.519 6.715 5.974 1.00 52.50 194 GLY A CA 1
ATOM 1477 C C . GLY A 1 194 ? -21.831 6.036 5.585 1.00 52.50 194 GLY A C 1
ATOM 1478 O O . GLY A 1 194 ? -22.780 6.731 5.208 1.00 52.50 194 GLY A O 1
ATOM 1479 N N . LEU A 1 195 ? -21.845 4.706 5.626 1.00 42.44 195 LEU A N 1
ATOM 1480 C CA . LEU A 1 195 ? -23.045 3.869 5.549 1.00 42.44 195 LEU A CA 1
ATOM 1481 C C . LEU A 1 195 ? -23.389 3.367 6.955 1.00 42.44 195 LEU A C 1
ATOM 1483 O O . LEU A 1 195 ? -22.431 3.173 7.733 1.00 42.44 195 LEU A O 1
#

Foldseek 3Di:
DDDDDDDDDDDDDDDDDDDDDDDDPPPPPPDPPDDDDPPPDPQPCDPPSHPDDDPDADDDPPQPAFAEKDAPPVNQKIWTWHQAFQIKIWIAGPVVGDTPDMDGDDGPNHGFAEWDAALVRQWIWTWHQDFQIKIWIAGPVVRDTDDMDGDDGQNHGFNYKDADPNRQKMWTWGPGVVIDTFIAGPVVRGGPDDD

Nearest PDB structures (foldseek):
  8qbn-assembly1_7  TM=7.500E-01  e=1.841E-05  Homo sapiens
  8qe8-assembly1_B  TM=7.034E-01  e=1.015E-05  Homo sapiens
  4bzj-assembly1_F  TM=6.415E-01  e=8.587E-04  Saccharomyces cerevisiae
  6lk8-assembly1_h  TM=6.666E-01  e=1.218E-02  Xenopus laevis
  7fik-assembly1_h  TM=6.450E-01  e=6.882E-02  Xenopus laevis